Protein AF-A0A3B9YE39-F1 (afdb_monomer_lite)

Sequence (188 aa):
MNNQKKIILPATLLITLISLTVKANAKNISDVINSLDQTAVESHIKQNVTVFGITGTFIFLLLGVLGSIFLLLVIFGGLTWMLAAGNEEKITKARSTITHAVIGLLIVLAAYLLTNFVIFQLSDNLTTGGTPAENNARNDSGCTNSNGVCQNNATAGQACTIGNAQGTYQTDLCLSNPSPTYLCCVPN

pLDDT: mean 70.28, std 14.03, range [43.28, 93.69]

Secondary structure (DSSP, 8-state):
-HHHHHHHHHHHHHHHHHHHHGGGG-TTHHHHHHHHHTTTTSS---SSHHHHHHHHHHHHHHHHHHHHHHHHHHHHHHHHHHTTTT-HHHHHHHHHHHHHHHHHHHHHHHHHHHHHHHHHHHHHTTS-S-----------S-BTTBSPEEEES--TT-EEEETTEEEEEE-PPBTT---TTEEEEEE-

Foldseek 3Di:
DVVVCVVVVVVVVVLVVVVVVVVVPPVCLVVVVVVVVVVCPPDVCPPDPVPVSVVVVVVVVVLVSVVVVLVVQLVVLVVQCVPVVPVPVSVVVSVVSNVVSVVVVVVSVVVVVVVVVVVVVVVCVVPPDDDPPPQPQPQPDDFPPARWGKGFQDDFQDWDDDDPFIFTWHQTDGPPDPDSRITTTHGD

Structure (mmCIF, N/CA/C/O backbone):
data_AF-A0A3B9YE39-F1
#
_entry.id   AF-A0A3B9YE39-F1
#
loop_
_atom_site.group_PDB
_atom_site.id
_atom_site.type_symbol
_atom_site.label_atom_id
_atom_site.label_alt_id
_atom_site.label_comp_id
_atom_site.label_asym_id
_atom_site.label_entity_id
_atom_site.label_seq_id
_atom_site.pdbx_PDB_ins_code
_atom_site.Cartn_x
_atom_site.Cartn_y
_atom_site.Cartn_z
_atom_site.occupancy
_atom_site.B_iso_or_equiv
_atom_site.auth_seq_id
_atom_site.auth_comp_id
_atom_site.auth_asym_id
_atom_site.auth_atom_id
_atom_site.pdbx_PDB_model_num
ATOM 1 N N . MET A 1 1 ? -0.962 5.769 36.126 1.00 53.41 1 MET A N 1
ATOM 2 C CA . MET A 1 1 ? 0.175 5.622 35.180 1.00 53.41 1 MET A CA 1
ATOM 3 C C . MET A 1 1 ? 0.517 4.168 34.812 1.00 53.41 1 MET A C 1
ATOM 5 O O . MET A 1 1 ? 1.185 3.961 33.805 1.00 53.41 1 MET A O 1
ATOM 9 N N . ASN A 1 2 ? 0.021 3.147 35.527 1.00 57.91 2 ASN A N 1
ATOM 10 C CA . ASN A 1 2 ? 0.409 1.747 35.272 1.00 57.91 2 ASN A CA 1
ATOM 11 C C . ASN A 1 2 ? -0.340 1.066 34.107 1.00 57.91 2 ASN A C 1
ATOM 13 O O . ASN A 1 2 ? 0.150 0.077 33.575 1.00 57.91 2 ASN A O 1
ATOM 17 N N . ASN A 1 3 ? -1.479 1.608 33.661 1.00 60.28 3 ASN A N 1
ATOM 18 C CA . ASN A 1 3 ? -2.281 1.002 32.586 1.00 60.28 3 ASN A CA 1
ATOM 19 C C . ASN A 1 3 ? -1.872 1.481 31.181 1.00 60.28 3 ASN A C 1
ATOM 21 O O . ASN A 1 3 ? -2.031 0.739 30.222 1.00 60.28 3 ASN A O 1
ATOM 25 N N . GLN A 1 4 ? -1.261 2.668 31.057 1.00 61.19 4 GLN A N 1
ATOM 26 C CA . GLN A 1 4 ? -0.683 3.138 29.788 1.00 61.19 4 GLN A CA 1
ATOM 27 C C . GLN A 1 4 ? 0.620 2.403 29.437 1.00 61.19 4 GLN A C 1
ATOM 29 O O . GLN A 1 4 ? 0.823 2.034 28.284 1.00 61.19 4 GLN A O 1
ATOM 34 N N . LYS A 1 5 ? 1.484 2.116 30.424 1.00 57.50 5 LYS A N 1
ATOM 35 C CA . LYS A 1 5 ? 2.742 1.381 30.192 1.00 57.50 5 LYS A CA 1
ATOM 36 C C . LYS A 1 5 ? 2.522 -0.063 29.726 1.00 57.50 5 LYS A C 1
ATOM 38 O O . LYS A 1 5 ? 3.298 -0.542 28.912 1.00 57.50 5 LYS A O 1
ATOM 43 N N . LYS A 1 6 ? 1.450 -0.729 30.176 1.00 60.12 6 LYS A N 1
ATOM 44 C CA . LYS A 1 6 ? 1.109 -2.104 29.761 1.00 60.12 6 LYS A CA 1
ATOM 45 C C . LYS A 1 6 ? 0.744 -2.229 28.276 1.00 60.12 6 LYS A C 1
ATOM 47 O O . LYS A 1 6 ? 0.871 -3.315 27.731 1.00 60.12 6 LYS A O 1
ATOM 52 N N . ILE A 1 7 ? 0.317 -1.138 27.636 1.00 66.81 7 ILE A N 1
ATOM 53 C CA . ILE A 1 7 ? -0.077 -1.105 26.215 1.00 66.81 7 ILE A CA 1
ATOM 54 C C . ILE A 1 7 ? 1.070 -0.585 25.336 1.00 66.81 7 ILE A C 1
ATOM 56 O O . ILE A 1 7 ? 1.274 -1.072 24.229 1.00 66.81 7 ILE A O 1
ATOM 60 N N . ILE A 1 8 ? 1.866 0.359 25.844 1.00 71.62 8 ILE A N 1
ATOM 61 C CA . ILE A 1 8 ? 2.994 0.943 25.101 1.00 71.62 8 ILE A CA 1
ATOM 62 C C . ILE A 1 8 ? 4.167 -0.044 24.994 1.00 71.62 8 ILE A C 1
ATOM 64 O O . ILE A 1 8 ? 4.811 -0.101 23.954 1.00 71.62 8 ILE A O 1
ATOM 68 N N . LEU A 1 9 ? 4.417 -0.849 26.032 1.00 71.12 9 LEU A N 1
ATOM 69 C CA . LEU A 1 9 ? 5.525 -1.809 26.074 1.00 71.12 9 LEU A CA 1
ATOM 70 C C . LEU A 1 9 ? 5.435 -2.942 25.022 1.00 71.12 9 LEU A C 1
ATOM 72 O O . LEU A 1 9 ? 6.443 -3.199 24.367 1.00 71.12 9 LEU A O 1
ATOM 76 N N . PRO A 1 10 ? 4.283 -3.614 24.797 1.00 77.31 10 PRO A N 1
ATOM 77 C CA . PRO A 1 10 ? 4.187 -4.610 23.731 1.00 77.31 10 PRO A CA 1
ATOM 78 C C . PRO A 1 10 ? 4.212 -3.965 22.342 1.00 77.31 10 PRO A C 1
ATOM 80 O O . PRO A 1 10 ? 4.776 -4.548 21.425 1.00 77.31 10 PRO A O 1
ATOM 83 N N . ALA A 1 11 ? 3.665 -2.755 22.179 1.00 74.19 11 ALA A N 1
ATOM 84 C CA . ALA A 1 11 ? 3.683 -2.052 20.898 1.00 74.19 11 ALA A CA 1
ATOM 85 C C . ALA A 1 11 ? 5.114 -1.683 20.471 1.00 74.19 11 ALA A C 1
ATOM 87 O O . ALA A 1 11 ? 5.493 -1.930 19.330 1.00 74.19 11 ALA A O 1
ATOM 88 N N . THR A 1 12 ? 5.946 -1.171 21.383 1.00 76.88 12 THR A N 1
ATOM 89 C CA . THR A 1 12 ? 7.354 -0.862 21.081 1.00 76.88 12 THR A CA 1
ATOM 90 C C . THR A 1 12 ? 8.212 -2.115 20.891 1.00 76.88 12 THR A C 1
ATOM 92 O O . THR A 1 12 ? 9.124 -2.103 20.062 1.00 76.88 12 THR A O 1
ATOM 95 N N . LEU A 1 13 ? 7.899 -3.215 21.584 1.00 80.56 13 LEU A N 1
ATOM 96 C CA . LEU A 1 13 ? 8.545 -4.516 21.378 1.00 80.56 13 LEU A CA 1
ATOM 97 C C . LEU A 1 13 ? 8.180 -5.125 20.013 1.00 80.56 13 LEU A C 1
ATOM 99 O O . LEU A 1 13 ? 9.043 -5.657 19.323 1.00 80.56 13 LEU A O 1
ATOM 103 N N . LEU A 1 14 ? 6.920 -5.002 19.587 1.00 77.75 14 LEU A N 1
ATOM 104 C CA . LEU A 1 14 ? 6.461 -5.497 18.288 1.00 77.75 14 LEU A CA 1
ATOM 105 C C . LEU A 1 14 ? 7.053 -4.668 17.139 1.00 77.75 14 LEU A C 1
ATOM 107 O O . LEU A 1 14 ? 7.526 -5.233 16.162 1.00 77.75 14 LEU A O 1
ATOM 111 N N . ILE A 1 15 ? 7.104 -3.339 17.281 1.00 79.00 15 ILE A N 1
ATOM 112 C CA . ILE A 1 15 ? 7.710 -2.428 16.291 1.00 79.00 15 ILE A CA 1
ATOM 113 C C . ILE A 1 15 ? 9.214 -2.701 16.124 1.00 79.00 15 ILE A C 1
ATOM 115 O O . ILE A 1 15 ? 9.730 -2.698 15.001 1.00 79.00 15 ILE A O 1
ATOM 119 N N . THR A 1 16 ? 9.928 -2.982 17.219 1.00 76.00 16 THR A N 1
ATOM 120 C CA . THR A 1 16 ? 11.347 -3.365 17.151 1.00 76.00 16 THR A CA 1
ATOM 121 C C . THR A 1 16 ? 11.534 -4.764 16.554 1.00 76.00 16 THR A C 1
ATOM 123 O O . THR A 1 16 ? 12.405 -4.923 15.702 1.00 76.00 16 THR A O 1
ATOM 126 N N . LEU A 1 17 ? 10.680 -5.746 16.874 1.00 73.81 17 LEU A N 1
ATOM 127 C CA . LEU A 1 17 ? 10.690 -7.072 16.229 1.00 73.81 17 LEU A CA 1
ATOM 128 C C . LEU A 1 17 ? 10.415 -7.007 14.719 1.00 73.81 17 LEU A C 1
ATOM 130 O O . LEU A 1 17 ? 11.117 -7.648 13.938 1.00 73.81 17 LEU A O 1
ATOM 134 N N . ILE A 1 18 ? 9.441 -6.201 14.293 1.00 73.56 18 ILE A N 1
ATOM 135 C CA . ILE A 1 18 ? 9.118 -6.004 12.873 1.00 73.56 18 ILE A CA 1
ATOM 136 C C . ILE A 1 18 ? 10.328 -5.399 12.146 1.00 73.56 18 ILE A C 1
ATOM 138 O O . ILE A 1 18 ? 10.722 -5.900 11.093 1.00 73.56 18 ILE A O 1
ATOM 142 N N . SER A 1 19 ? 11.010 -4.423 12.757 1.00 63.34 19 SER A N 1
ATOM 143 C CA . SER A 1 19 ? 12.237 -3.813 12.216 1.00 63.34 19 SER A CA 1
ATOM 144 C C . SER A 1 19 ? 13.404 -4.805 12.057 1.00 63.34 19 SER A C 1
ATOM 146 O O . SER A 1 19 ? 14.252 -4.621 11.183 1.00 63.34 19 SER A O 1
ATOM 148 N N . LEU A 1 20 ? 13.455 -5.875 12.862 1.00 64.94 20 LEU A N 1
ATOM 149 C CA . LEU A 1 20 ? 14.435 -6.958 12.707 1.00 64.94 20 LEU A CA 1
ATOM 150 C C . LEU A 1 20 ? 14.102 -7.858 11.505 1.00 64.94 20 LEU A C 1
ATOM 152 O O . LEU A 1 20 ? 15.010 -8.258 10.776 1.00 64.94 20 LEU A O 1
ATOM 156 N N . THR A 1 21 ? 12.819 -8.141 11.261 1.00 56.94 21 THR A N 1
ATOM 157 C CA . THR A 1 21 ? 12.378 -9.011 10.150 1.00 56.94 21 THR A CA 1
ATOM 158 C C . THR A 1 21 ? 12.492 -8.364 8.766 1.00 56.94 21 THR A C 1
ATOM 160 O O . THR A 1 21 ? 12.679 -9.069 7.776 1.00 56.94 21 THR A O 1
ATOM 163 N N . VAL A 1 22 ? 12.487 -7.027 8.680 1.00 57.88 22 VAL A N 1
ATOM 164 C CA . VAL A 1 22 ? 12.678 -6.287 7.413 1.00 57.88 22 VAL A CA 1
ATOM 165 C C . VAL A 1 22 ? 14.069 -6.532 6.799 1.00 57.88 22 VAL A C 1
ATOM 167 O O . VAL A 1 22 ? 14.251 -6.374 5.594 1.00 57.88 22 VAL A O 1
ATOM 170 N N . LYS A 1 23 ? 15.047 -7.017 7.578 1.00 52.72 23 LYS A N 1
ATOM 171 C CA . LYS A 1 23 ? 16.380 -7.383 7.066 1.00 52.72 23 LYS A CA 1
ATOM 172 C C . LYS A 1 23 ? 16.410 -8.691 6.258 1.00 52.72 23 LYS A C 1
ATOM 174 O O . LYS A 1 23 ? 17.405 -8.944 5.587 1.00 52.72 23 LYS A O 1
ATOM 179 N N . ALA A 1 24 ? 15.359 -9.515 6.293 1.00 50.84 24 ALA A N 1
ATOM 180 C CA . ALA A 1 24 ? 15.373 -10.846 5.673 1.00 50.84 24 ALA A CA 1
ATOM 181 C C . ALA A 1 24 ? 14.982 -10.868 4.181 1.00 50.84 24 ALA A C 1
ATOM 183 O O . ALA A 1 24 ? 15.246 -11.859 3.510 1.00 50.84 24 ALA A O 1
ATOM 184 N N . ASN A 1 25 ? 14.422 -9.780 3.636 1.00 52.31 25 ASN A N 1
ATOM 185 C CA . ASN A 1 25 ? 14.061 -9.685 2.212 1.00 52.31 25 ASN A CA 1
ATOM 186 C C . ASN A 1 25 ? 14.864 -8.618 1.446 1.00 52.31 25 ASN A C 1
ATOM 188 O O . ASN A 1 25 ? 14.456 -8.175 0.378 1.00 52.31 25 ASN A O 1
ATOM 192 N N . ALA A 1 26 ? 16.042 -8.232 1.944 1.00 48.94 26 ALA A N 1
ATOM 193 C CA . ALA A 1 26 ? 16.994 -7.400 1.200 1.00 48.94 26 ALA A CA 1
ATOM 194 C C . ALA A 1 26 ? 17.827 -8.201 0.172 1.00 48.94 26 ALA A C 1
ATOM 196 O O . ALA A 1 26 ? 18.788 -7.680 -0.391 1.00 48.94 26 ALA A O 1
ATOM 197 N N . LYS A 1 27 ? 17.482 -9.469 -0.097 1.00 50.28 27 LYS A N 1
ATOM 198 C CA . LYS A 1 27 ? 18.239 -10.365 -0.988 1.00 50.28 27 LYS A CA 1
ATOM 199 C C . LYS A 1 27 ? 17.896 -10.209 -2.479 1.00 50.28 27 LYS A C 1
ATOM 201 O O . LYS A 1 27 ? 17.882 -11.197 -3.191 1.00 50.28 27 LYS A O 1
ATOM 206 N N . ASN A 1 28 ? 17.589 -8.997 -2.941 1.00 59.00 28 ASN A N 1
ATOM 207 C CA . ASN A 1 28 ? 17.384 -8.714 -4.373 1.00 59.00 28 ASN A CA 1
ATOM 208 C C . ASN A 1 28 ? 17.946 -7.351 -4.817 1.00 59.00 28 ASN A C 1
ATOM 210 O O . ASN A 1 28 ? 17.871 -7.012 -5.989 1.00 59.00 28 ASN A O 1
ATOM 214 N N . ILE A 1 29 ? 18.520 -6.548 -3.914 1.00 58.22 29 ILE A N 1
ATOM 215 C CA . ILE A 1 29 ? 19.037 -5.216 -4.277 1.00 58.22 29 ILE A CA 1
ATOM 216 C C . ILE A 1 29 ? 20.468 -5.328 -4.821 1.00 58.22 29 ILE A C 1
ATOM 218 O O . ILE A 1 29 ? 20.814 -4.650 -5.782 1.00 58.22 29 ILE A O 1
ATOM 222 N N . SER A 1 30 ? 21.283 -6.234 -4.267 1.00 53.91 30 SER A N 1
ATOM 223 C CA . SER A 1 30 ? 22.626 -6.522 -4.787 1.00 53.91 30 SER A CA 1
ATOM 224 C C . SER A 1 30 ? 22.589 -7.159 -6.176 1.00 53.91 30 SER A C 1
ATOM 226 O O . SER A 1 30 ? 23.399 -6.794 -7.017 1.00 53.91 30 SER A O 1
ATOM 228 N N . ASP A 1 31 ? 21.622 -8.036 -6.449 1.00 60.06 31 ASP A N 1
ATOM 229 C CA . ASP A 1 31 ? 21.511 -8.703 -7.753 1.00 60.06 31 ASP A CA 1
ATOM 230 C C . ASP A 1 31 ? 21.025 -7.736 -8.842 1.00 60.06 31 ASP A C 1
ATOM 232 O O . ASP A 1 31 ? 21.534 -7.753 -9.962 1.00 60.06 31 ASP A O 1
ATOM 236 N N . VAL A 1 32 ? 20.140 -6.797 -8.486 1.00 64.94 32 VAL A N 1
ATOM 237 C CA . VAL A 1 32 ? 19.737 -5.698 -9.372 1.00 64.94 32 VAL A CA 1
ATOM 238 C C . VAL A 1 32 ? 20.915 -4.749 -9.638 1.00 64.94 32 VAL A C 1
ATOM 240 O O . VAL A 1 32 ? 21.185 -4.453 -10.798 1.00 64.94 32 VAL A O 1
ATOM 243 N N . ILE A 1 33 ? 21.689 -4.347 -8.619 1.00 63.00 33 ILE A N 1
ATOM 244 C CA . ILE A 1 33 ? 22.889 -3.494 -8.777 1.00 63.00 33 ILE A CA 1
ATOM 245 C C . ILE A 1 33 ? 23.959 -4.164 -9.653 1.00 63.00 33 ILE A C 1
ATOM 247 O O . ILE A 1 33 ? 24.534 -3.509 -10.521 1.00 63.00 33 ILE A O 1
ATOM 251 N N . ASN A 1 34 ? 24.177 -5.470 -9.493 1.00 59.91 34 ASN A N 1
ATOM 252 C CA . ASN A 1 34 ? 25.127 -6.227 -10.311 1.00 59.91 34 ASN A CA 1
ATOM 253 C C . ASN A 1 34 ? 24.644 -6.391 -11.768 1.00 59.91 34 ASN A C 1
ATOM 255 O O . ASN A 1 34 ? 25.464 -6.436 -12.682 1.00 59.91 34 ASN A O 1
ATOM 259 N N . SER A 1 35 ? 23.325 -6.406 -12.008 1.00 59.38 35 SER A N 1
ATOM 260 C CA . SER A 1 35 ? 22.733 -6.415 -13.360 1.00 59.38 35 SER A CA 1
ATOM 261 C C . SER A 1 35 ? 22.722 -5.046 -14.057 1.00 59.38 35 SER A C 1
ATOM 263 O O . SER A 1 35 ? 22.483 -4.965 -15.257 1.00 59.38 35 SER A O 1
ATOM 265 N N . LEU A 1 36 ? 23.002 -3.967 -13.320 1.00 59.44 36 LEU A N 1
ATOM 266 C CA . LEU A 1 36 ? 23.112 -2.605 -13.851 1.00 59.44 36 LEU A CA 1
ATOM 267 C C . LEU A 1 36 ? 24.565 -2.239 -14.214 1.00 59.44 36 LEU A C 1
ATOM 269 O O . LEU A 1 36 ? 24.776 -1.320 -15.002 1.00 59.44 36 LEU A O 1
ATOM 273 N N . ASP A 1 37 ? 25.560 -2.968 -13.693 1.00 60.75 37 ASP A N 1
ATOM 274 C CA . ASP A 1 37 ? 26.985 -2.775 -14.012 1.00 60.75 37 ASP A CA 1
ATOM 275 C C . ASP A 1 37 ? 27.340 -3.267 -15.431 1.00 60.75 37 ASP A C 1
ATOM 277 O O . ASP A 1 37 ? 28.114 -2.622 -16.137 1.00 60.75 37 ASP A O 1
ATOM 281 N N . GLN A 1 38 ? 26.688 -4.335 -15.914 1.00 52.16 38 GLN A N 1
ATOM 282 C CA . GLN A 1 38 ? 26.895 -4.852 -17.278 1.00 52.16 38 GLN A CA 1
ATOM 283 C C . GLN A 1 38 ? 26.178 -4.041 -18.375 1.00 52.16 38 GLN A C 1
ATOM 285 O O . GLN A 1 38 ? 26.567 -4.118 -19.537 1.00 52.16 38 GLN A O 1
ATOM 290 N N . THR A 1 39 ? 25.203 -3.196 -18.025 1.00 54.50 39 THR A N 1
ATOM 291 C CA . THR A 1 39 ? 24.487 -2.311 -18.974 1.00 54.50 39 THR A CA 1
ATOM 292 C C . THR A 1 39 ? 25.031 -0.871 -18.970 1.00 54.50 39 THR A C 1
ATOM 294 O O . THR A 1 39 ? 24.635 -0.041 -19.788 1.00 54.50 39 THR A O 1
ATOM 297 N N . ALA A 1 40 ? 25.976 -0.559 -18.073 1.00 51.50 40 ALA A N 1
ATOM 298 C CA . ALA A 1 40 ? 26.609 0.756 -17.928 1.00 51.50 40 ALA A CA 1
ATOM 299 C C . ALA A 1 40 ? 27.851 0.969 -18.823 1.00 51.50 40 ALA A C 1
ATOM 301 O O . ALA A 1 40 ? 28.530 1.990 -18.683 1.00 51.50 40 ALA A O 1
ATOM 302 N N . VAL A 1 41 ? 28.180 0.018 -19.707 1.00 54.66 41 VAL A N 1
ATOM 303 C CA . VAL A 1 41 ? 29.341 0.110 -20.616 1.00 54.66 41 VAL A CA 1
ATOM 304 C C . VAL A 1 41 ? 28.998 0.828 -21.931 1.00 54.66 41 VAL A C 1
ATOM 306 O O . VAL A 1 41 ? 29.890 1.415 -22.534 1.00 54.66 41 VAL A O 1
ATOM 309 N N . GLU A 1 42 ? 27.721 0.905 -22.330 1.00 51.78 42 GLU A N 1
ATOM 310 C CA . GLU A 1 42 ? 27.332 1.509 -23.624 1.00 51.78 42 GLU A CA 1
ATOM 311 C C . GLU A 1 42 ? 26.412 2.735 -23.535 1.00 51.78 42 GLU A C 1
ATOM 313 O O . GLU A 1 42 ? 26.141 3.380 -24.546 1.00 51.78 42 GLU A O 1
ATOM 318 N N . SER A 1 43 ? 25.986 3.148 -22.338 1.00 43.28 43 SER A N 1
ATOM 319 C CA . SER A 1 43 ? 25.358 4.460 -22.158 1.00 43.28 43 SER A CA 1
ATOM 320 C C . SER A 1 43 ? 26.140 5.274 -21.132 1.00 43.28 43 SER A C 1
ATOM 322 O O . SER A 1 43 ? 26.362 4.840 -20.005 1.00 43.28 43 SER A O 1
ATOM 324 N N . HIS A 1 44 ? 26.561 6.483 -21.512 1.00 47.78 44 HIS A N 1
ATOM 325 C CA . HIS A 1 44 ? 27.263 7.465 -20.673 1.00 47.78 44 HIS A CA 1
ATOM 326 C C . HIS A 1 44 ? 26.437 7.978 -19.465 1.00 47.78 44 HIS A C 1
ATOM 328 O O . HIS A 1 44 ? 26.676 9.070 -18.955 1.00 47.78 44 HIS A O 1
ATOM 334 N N . ILE A 1 45 ? 25.485 7.201 -18.947 1.00 50.94 45 ILE A N 1
ATOM 335 C CA . ILE A 1 45 ? 24.732 7.492 -17.728 1.00 50.94 45 ILE A CA 1
ATOM 336 C C . ILE A 1 45 ? 25.412 6.781 -16.550 1.00 50.94 45 ILE A C 1
ATOM 338 O O . ILE A 1 45 ? 24.856 5.896 -15.909 1.00 50.94 45 ILE A O 1
ATOM 342 N N . LYS A 1 46 ? 26.635 7.202 -16.205 1.00 49.31 46 LYS A N 1
ATOM 343 C CA . LYS A 1 46 ? 27.271 6.837 -14.921 1.00 49.31 46 LYS A CA 1
ATOM 344 C C . LYS A 1 46 ? 26.817 7.725 -13.756 1.00 49.31 46 LYS A C 1
ATOM 346 O O . LYS A 1 46 ? 27.526 7.867 -12.765 1.00 49.31 46 LYS A O 1
ATOM 351 N N . GLN A 1 47 ? 25.623 8.314 -13.836 1.00 50.66 47 GLN A N 1
ATOM 352 C CA . GLN A 1 47 ? 25.126 9.183 -12.774 1.00 50.66 47 GLN A CA 1
ATOM 353 C C . GLN A 1 47 ? 23.594 9.220 -12.719 1.00 50.66 47 GLN A C 1
ATOM 355 O O . GLN A 1 47 ? 22.994 10.225 -13.069 1.00 50.66 47 GLN A O 1
ATOM 360 N N . ASN A 1 48 ? 22.959 8.120 -12.287 1.00 47.62 48 ASN A N 1
ATOM 361 C CA . ASN A 1 48 ? 21.750 8.198 -11.437 1.00 47.62 48 ASN A CA 1
ATOM 362 C C . ASN A 1 48 ? 21.219 6.856 -10.897 1.00 47.62 48 ASN A C 1
ATOM 364 O O . ASN A 1 48 ? 20.224 6.835 -10.177 1.00 47.62 48 ASN A O 1
ATOM 368 N N . VAL A 1 49 ? 21.854 5.723 -11.202 1.00 52.62 49 VAL A N 1
ATOM 369 C CA . VAL A 1 49 ? 21.366 4.398 -10.767 1.00 52.62 49 VAL A CA 1
ATOM 370 C C . VAL A 1 49 ? 21.434 4.209 -9.242 1.00 52.62 49 VAL A C 1
ATOM 372 O O . VAL A 1 49 ? 20.660 3.449 -8.666 1.00 52.62 49 VAL A O 1
ATOM 375 N N . THR A 1 50 ? 22.285 4.964 -8.546 1.00 54.69 50 THR A N 1
ATOM 376 C CA . THR A 1 50 ? 22.360 4.931 -7.081 1.00 54.69 50 THR A CA 1
ATOM 377 C C . THR A 1 50 ? 21.206 5.682 -6.416 1.00 54.69 50 THR A C 1
ATOM 379 O O . THR A 1 50 ? 20.686 5.212 -5.410 1.00 54.69 50 THR A O 1
ATOM 382 N N . VAL A 1 51 ? 20.745 6.806 -6.977 1.00 55.53 51 VAL A N 1
ATOM 383 C CA . VAL A 1 51 ? 19.696 7.627 -6.347 1.00 55.53 51 VAL A CA 1
ATOM 384 C C . VAL A 1 51 ? 18.324 6.978 -6.519 1.00 55.53 51 VAL A C 1
ATOM 386 O O . VAL A 1 51 ? 17.612 6.812 -5.533 1.00 55.53 51 VAL A O 1
ATOM 389 N N . PHE A 1 52 ? 17.980 6.508 -7.723 1.00 55.72 52 PHE A N 1
ATOM 390 C CA . PHE A 1 52 ? 16.684 5.855 -7.960 1.00 55.72 52 PHE A CA 1
ATOM 391 C C . PHE A 1 52 ? 16.524 4.537 -7.181 1.00 55.72 52 PHE A C 1
ATOM 393 O O . PHE A 1 52 ? 15.452 4.286 -6.626 1.00 55.72 52 PHE A O 1
ATOM 400 N N . GLY A 1 53 ? 17.586 3.727 -7.060 1.00 62.56 53 GLY A N 1
ATOM 401 C CA . GLY A 1 53 ? 17.555 2.487 -6.270 1.00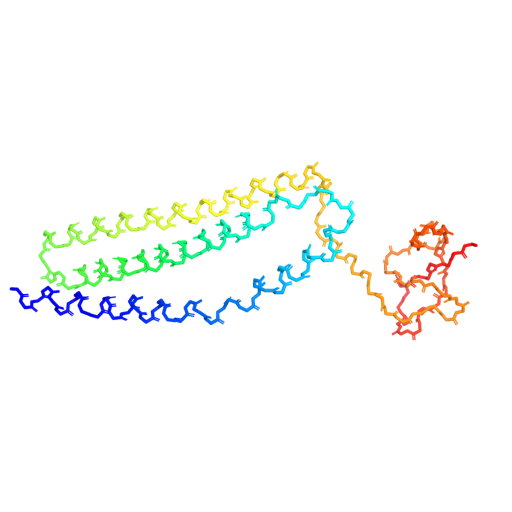 62.56 53 GLY A CA 1
ATOM 402 C C . GLY A 1 53 ? 17.389 2.732 -4.764 1.00 62.56 53 GLY A C 1
ATOM 403 O O . GLY A 1 53 ? 16.645 2.019 -4.081 1.00 62.56 53 GLY A O 1
ATOM 404 N N . ILE A 1 54 ? 18.021 3.790 -4.246 1.00 64.94 54 ILE A N 1
ATOM 405 C CA . ILE A 1 54 ? 17.883 4.193 -2.843 1.00 64.94 54 ILE A CA 1
ATOM 406 C C . ILE A 1 54 ? 16.476 4.752 -2.591 1.00 64.94 54 ILE A C 1
ATOM 408 O O . ILE A 1 54 ? 15.811 4.311 -1.652 1.00 64.94 54 ILE A O 1
ATOM 412 N N . THR A 1 55 ? 15.970 5.651 -3.442 1.00 70.19 55 THR A N 1
ATOM 413 C CA . THR A 1 55 ? 14.636 6.254 -3.277 1.00 70.19 55 THR A CA 1
ATOM 414 C C . THR A 1 55 ? 13.523 5.205 -3.303 1.00 70.19 55 THR A C 1
ATOM 416 O O . THR A 1 55 ? 12.657 5.230 -2.428 1.00 70.19 55 THR A O 1
ATOM 419 N N . GLY A 1 56 ? 13.577 4.237 -4.227 1.00 69.69 56 GLY A N 1
ATOM 420 C CA . GLY A 1 56 ? 12.619 3.127 -4.262 1.00 69.69 56 GLY A CA 1
ATOM 421 C C . GLY A 1 56 ? 12.613 2.327 -2.956 1.00 69.69 56 GLY A C 1
ATOM 422 O O . GLY A 1 56 ? 11.558 2.098 -2.366 1.00 69.69 56 GLY A O 1
ATOM 423 N N . THR A 1 57 ? 13.796 1.992 -2.438 1.00 70.19 57 THR A N 1
ATOM 424 C CA . THR A 1 57 ? 13.945 1.255 -1.171 1.00 70.19 57 THR A CA 1
ATOM 425 C C . THR A 1 57 ? 13.377 2.031 0.021 1.00 70.19 57 THR A C 1
ATOM 427 O O . THR A 1 57 ? 12.678 1.45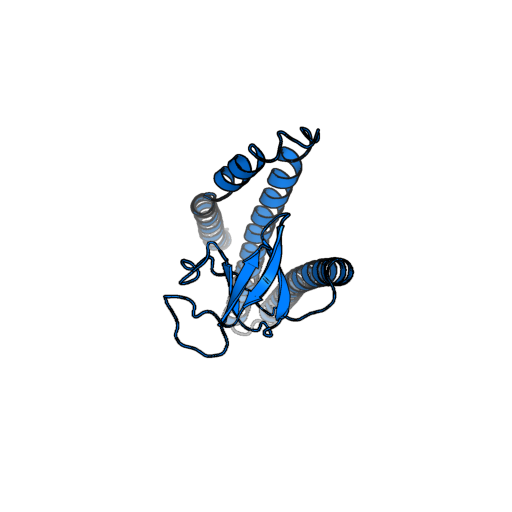3 0.857 1.00 70.19 57 THR A O 1
ATOM 430 N N . PHE A 1 58 ? 13.619 3.344 0.091 1.00 78.44 58 PHE A N 1
ATOM 431 C CA . PHE A 1 58 ? 13.059 4.200 1.142 1.00 78.44 58 PHE A CA 1
ATOM 432 C C . PHE A 1 58 ? 11.528 4.211 1.122 1.00 78.44 58 PHE A C 1
ATOM 434 O O . PHE A 1 58 ? 10.904 4.126 2.178 1.00 78.44 58 PHE A O 1
ATOM 441 N N . ILE A 1 59 ? 10.921 4.271 -0.063 1.00 83.50 59 ILE A N 1
ATOM 442 C CA . ILE A 1 59 ? 9.463 4.270 -0.229 1.00 83.50 59 ILE A CA 1
ATOM 443 C C . ILE A 1 59 ? 8.882 2.929 0.228 1.00 83.50 59 ILE A C 1
ATOM 445 O O . ILE A 1 59 ? 7.978 2.920 1.058 1.00 83.50 59 ILE A O 1
ATOM 449 N N . PHE A 1 60 ? 9.435 1.796 -0.215 1.00 75.06 60 PHE A N 1
ATOM 450 C CA . PHE A 1 60 ? 8.964 0.475 0.224 1.00 75.06 60 PHE A CA 1
ATOM 451 C C . PHE A 1 60 ? 9.097 0.269 1.740 1.00 75.06 60 PHE A C 1
ATOM 453 O O . PHE A 1 60 ? 8.183 -0.266 2.371 1.00 75.06 60 PHE A O 1
ATOM 460 N N . LEU A 1 61 ? 10.193 0.742 2.340 1.00 80.25 61 LEU A N 1
ATOM 461 C CA . LEU A 1 61 ? 10.397 0.673 3.787 1.00 80.25 61 LEU A CA 1
ATOM 462 C C . LEU A 1 61 ? 9.387 1.548 4.546 1.00 80.25 61 LEU A C 1
ATOM 464 O O . LEU A 1 61 ? 8.790 1.092 5.522 1.00 80.25 61 LEU A O 1
ATOM 468 N N . LEU A 1 62 ? 9.142 2.774 4.075 1.00 83.31 62 LEU A N 1
ATOM 469 C CA . LEU A 1 62 ? 8.148 3.674 4.663 1.00 83.31 62 LEU A CA 1
ATOM 470 C C . LEU A 1 62 ? 6.723 3.128 4.523 1.00 83.31 62 LEU A C 1
ATOM 472 O O . LEU A 1 62 ? 5.979 3.155 5.502 1.00 83.31 62 LEU A O 1
ATOM 476 N N . LEU A 1 63 ? 6.348 2.590 3.358 1.00 83.44 63 LEU A N 1
ATOM 477 C CA . LEU A 1 63 ? 5.023 2.004 3.118 1.00 83.44 63 LEU A CA 1
ATOM 478 C C . LEU A 1 63 ? 4.768 0.784 4.013 1.00 83.44 63 LEU A C 1
ATOM 480 O O . LEU A 1 63 ? 3.669 0.651 4.552 1.00 83.44 63 LEU A O 1
ATOM 484 N N . GLY A 1 64 ? 5.775 -0.071 4.220 1.00 83.00 64 GLY A N 1
ATOM 485 C CA . GLY A 1 64 ? 5.668 -1.215 5.129 1.00 83.00 64 GLY A CA 1
ATOM 486 C C . GLY A 1 64 ? 5.424 -0.792 6.582 1.00 83.00 64 GLY A C 1
ATOM 487 O O . GLY A 1 64 ? 4.531 -1.324 7.248 1.00 83.00 64 GLY A O 1
ATOM 488 N N . VAL A 1 65 ? 6.162 0.214 7.063 1.00 85.31 65 VAL A N 1
ATOM 489 C CA . VAL A 1 65 ? 5.988 0.755 8.422 1.00 85.31 65 VAL A CA 1
ATOM 490 C C . VAL A 1 65 ? 4.632 1.449 8.575 1.00 85.31 65 VAL A C 1
ATOM 492 O O . VAL A 1 65 ? 3.943 1.224 9.573 1.00 85.31 65 VAL A O 1
ATOM 495 N N . LEU A 1 66 ? 4.208 2.239 7.583 1.00 87.88 66 LEU A N 1
ATOM 496 C CA . LEU A 1 66 ? 2.894 2.888 7.583 1.00 87.88 66 LEU A CA 1
ATOM 497 C C . LEU A 1 66 ? 1.764 1.856 7.624 1.00 87.88 66 LEU A C 1
ATOM 499 O O . LEU A 1 66 ? 0.897 1.941 8.491 1.00 87.88 66 LEU A O 1
ATOM 503 N N . GLY A 1 67 ? 1.788 0.855 6.739 1.00 86.25 67 GLY A N 1
ATOM 504 C CA . GLY A 1 67 ? 0.766 -0.193 6.694 1.00 86.25 67 GLY A CA 1
ATOM 505 C C . GLY A 1 67 ? 0.646 -0.941 8.024 1.00 86.25 67 GLY A C 1
ATOM 506 O O . GLY A 1 67 ? -0.459 -1.148 8.532 1.00 86.25 67 GLY A O 1
ATOM 507 N N . SER A 1 68 ? 1.783 -1.258 8.652 1.00 86.88 68 SER A N 1
ATOM 508 C CA . SER A 1 68 ? 1.800 -1.885 9.975 1.00 86.88 68 SER A CA 1
ATOM 509 C C . SER A 1 68 ? 1.198 -0.992 11.068 1.00 86.88 68 SER A C 1
ATOM 511 O O . SER A 1 68 ? 0.524 -1.509 11.962 1.00 86.88 68 SER A O 1
ATOM 513 N N . ILE A 1 69 ? 1.419 0.328 11.026 1.00 88.06 69 ILE A N 1
ATOM 514 C CA . ILE A 1 69 ? 0.859 1.260 12.019 1.00 88.06 69 ILE A CA 1
ATOM 515 C C . ILE A 1 69 ? -0.667 1.339 11.905 1.00 88.06 69 ILE A C 1
ATOM 517 O O . ILE A 1 69 ? -1.365 1.318 12.921 1.00 88.06 69 ILE A O 1
ATOM 521 N N . PHE A 1 70 ? -1.194 1.374 10.677 1.00 86.25 70 PHE A N 1
ATOM 522 C CA . PHE A 1 70 ? -2.634 1.419 10.426 1.00 86.25 70 PHE A CA 1
ATOM 523 C C . PHE A 1 70 ? -3.326 0.154 10.932 1.00 86.25 70 PHE A C 1
ATOM 525 O O . PHE A 1 70 ? -4.358 0.248 11.599 1.00 86.25 70 PHE A O 1
ATOM 532 N N . LEU A 1 71 ? -2.728 -1.018 10.701 1.00 87.94 71 LEU A N 1
ATOM 533 C CA . LEU A 1 71 ? -3.256 -2.286 11.204 1.00 87.94 71 LEU A CA 1
ATOM 534 C C . LEU A 1 71 ? -3.354 -2.298 12.741 1.00 87.94 71 LEU A C 1
ATOM 536 O O . LEU A 1 71 ? -4.376 -2.700 13.298 1.00 87.94 71 LEU A O 1
ATOM 540 N N . LEU A 1 72 ? -2.325 -1.797 13.433 1.00 89.31 72 LEU A N 1
ATOM 541 C CA . LEU A 1 72 ? -2.320 -1.703 14.897 1.00 89.31 72 LEU A CA 1
ATOM 542 C C . LEU A 1 72 ? -3.398 -0.749 15.431 1.00 89.31 72 LEU A C 1
ATOM 544 O O . LEU A 1 72 ? -4.052 -1.066 16.427 1.00 89.31 72 LEU A O 1
ATOM 548 N N . LEU A 1 73 ? -3.616 0.392 14.772 1.00 87.62 73 LEU A N 1
ATOM 549 C CA . LEU A 1 73 ? -4.655 1.353 15.155 1.00 87.62 73 LEU A CA 1
ATOM 550 C C . LEU A 1 73 ? -6.065 0.768 15.010 1.00 87.62 73 LEU A C 1
ATOM 552 O O . LEU A 1 73 ? -6.906 0.991 15.882 1.00 87.62 73 LEU A O 1
ATOM 556 N N . VAL A 1 74 ? -6.314 -0.016 13.956 1.00 88.88 74 VAL A N 1
ATOM 557 C CA . VAL A 1 74 ? -7.598 -0.705 13.753 1.00 88.88 74 VAL A CA 1
ATOM 558 C C . VAL A 1 74 ? -7.844 -1.734 14.856 1.00 88.88 74 VAL A C 1
ATOM 560 O O . VAL A 1 74 ? -8.921 -1.737 15.452 1.00 88.88 74 VAL A O 1
ATOM 563 N N . ILE A 1 75 ? -6.843 -2.558 15.187 1.00 90.62 75 ILE A N 1
ATOM 564 C CA . ILE A 1 75 ? -6.954 -3.547 16.272 1.00 90.62 75 ILE A CA 1
ATOM 565 C C . ILE A 1 75 ? -7.204 -2.843 17.611 1.00 90.62 75 ILE A C 1
ATOM 567 O O . ILE A 1 75 ? -8.105 -3.225 18.356 1.00 90.62 75 ILE A O 1
ATOM 571 N N . PHE A 1 76 ? -6.457 -1.780 17.915 1.00 85.06 76 PHE A N 1
ATOM 572 C CA . PHE A 1 76 ? -6.617 -1.031 19.161 1.00 85.06 76 PHE A CA 1
ATOM 573 C C . PHE A 1 76 ? -7.985 -0.342 19.270 1.00 85.06 76 PHE A C 1
ATOM 575 O O . PHE A 1 76 ? -8.629 -0.394 20.324 1.00 85.06 76 PHE A O 1
ATOM 582 N N . GLY A 1 77 ? -8.454 0.276 18.184 1.00 86.56 77 GLY A N 1
ATOM 583 C CA . GLY A 1 77 ? -9.785 0.873 18.112 1.00 86.56 77 GLY A CA 1
ATOM 584 C C . GLY A 1 77 ? -10.883 -0.174 18.295 1.00 86.56 77 GLY A C 1
ATOM 585 O O . GLY A 1 77 ? -11.803 0.036 19.086 1.00 86.56 77 GLY A O 1
ATOM 586 N N . GLY A 1 78 ? -10.742 -1.330 17.640 1.00 88.69 78 GLY A N 1
ATOM 587 C CA . GLY A 1 78 ? -11.670 -2.455 17.748 1.00 88.69 78 GLY A CA 1
ATOM 588 C C . GLY A 1 78 ? -11.746 -3.027 19.163 1.00 88.69 78 GLY A C 1
ATOM 589 O O . GLY A 1 78 ? -12.840 -3.180 19.706 1.00 88.69 78 GLY A O 1
ATOM 590 N N . LEU A 1 79 ? -10.597 -3.252 19.806 1.00 88.81 79 LEU A N 1
ATOM 591 C CA . LEU A 1 79 ? -10.548 -3.688 21.203 1.00 88.81 79 LEU A CA 1
ATOM 592 C C . LEU A 1 79 ? -11.183 -2.645 22.126 1.00 88.81 79 LEU A C 1
ATOM 594 O O . LEU A 1 79 ? -11.994 -2.988 22.978 1.00 88.81 79 LEU A O 1
ATOM 598 N N . THR A 1 80 ? -10.891 -1.360 21.936 1.00 86.19 80 THR A N 1
ATOM 599 C CA . THR A 1 80 ? -11.485 -0.297 22.764 1.00 86.19 80 THR A CA 1
ATOM 600 C C . THR A 1 80 ? -13.007 -0.241 22.618 1.00 86.19 80 THR A C 1
ATOM 602 O O . THR A 1 80 ? -13.702 0.003 23.604 1.00 86.19 80 THR A O 1
ATOM 605 N N . TRP A 1 81 ? -13.531 -0.506 21.419 1.00 85.25 81 TRP A N 1
ATOM 606 C CA . TRP A 1 81 ? -14.969 -0.576 21.171 1.00 85.25 81 TRP A CA 1
ATOM 607 C C . TRP A 1 81 ? -15.611 -1.788 21.862 1.00 85.25 81 TRP A C 1
ATOM 609 O O . TRP A 1 81 ? -16.618 -1.631 22.550 1.00 85.25 81 TRP A O 1
ATOM 619 N N . MET A 1 82 ? -14.987 -2.968 21.769 1.00 87.25 82 MET A N 1
ATOM 620 C CA . MET A 1 82 ? -15.475 -4.192 22.422 1.00 87.25 82 MET A CA 1
ATOM 621 C C . MET A 1 82 ? -15.389 -4.128 23.956 1.00 87.25 82 MET A C 1
ATOM 623 O O . MET A 1 82 ? -16.266 -4.641 24.646 1.00 87.25 82 MET A O 1
ATOM 627 N N . LEU A 1 83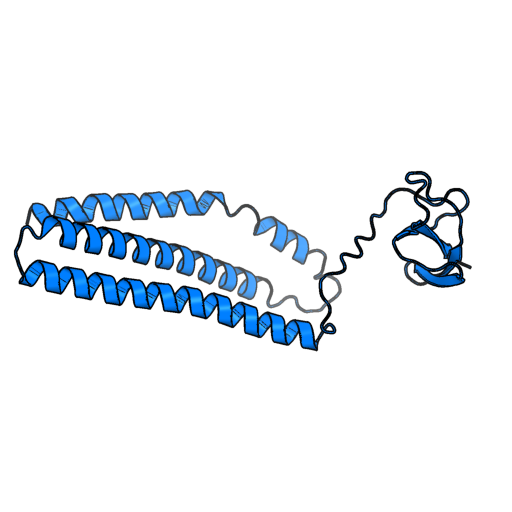 ? -14.366 -3.466 24.508 1.00 86.75 83 LEU A N 1
ATOM 628 C CA . LEU A 1 83 ? -14.169 -3.320 25.956 1.00 86.75 83 LEU A CA 1
ATOM 629 C C . LEU A 1 83 ? -14.914 -2.116 26.567 1.00 86.75 83 LEU A C 1
ATOM 631 O O . LEU A 1 83 ? -14.782 -1.860 27.765 1.00 86.75 83 LEU A O 1
ATOM 635 N N . ALA A 1 84 ? -15.690 -1.357 25.788 1.00 83.62 84 ALA A N 1
ATOM 636 C CA . ALA A 1 84 ? -16.336 -0.138 26.276 1.00 83.62 84 ALA A CA 1
ATOM 637 C C . ALA A 1 84 ? -17.444 -0.383 27.323 1.00 83.62 84 ALA A C 1
ATOM 639 O O . ALA A 1 84 ? -17.824 0.565 28.008 1.00 83.62 84 ALA A O 1
ATOM 640 N N . ALA A 1 85 ? -17.919 -1.626 27.486 1.00 82.94 85 ALA A N 1
ATOM 641 C CA . ALA A 1 85 ? -18.818 -2.073 28.562 1.00 82.94 85 ALA A CA 1
ATOM 642 C C . ALA A 1 85 ? -20.042 -1.158 28.819 1.00 82.94 85 ALA A C 1
ATOM 644 O O . ALA A 1 85 ? -20.486 -1.018 29.954 1.00 82.94 85 ALA A O 1
ATOM 645 N N . GLY A 1 86 ? -20.575 -0.515 27.772 1.00 80.44 86 GLY A N 1
ATOM 646 C CA . GLY A 1 86 ? -21.740 0.377 27.857 1.00 80.44 86 GLY A CA 1
ATOM 647 C C . GLY A 1 86 ? -21.437 1.856 28.131 1.00 80.44 86 GLY A C 1
ATOM 648 O O . GLY A 1 86 ? -22.364 2.648 28.238 1.00 80.44 86 GLY A O 1
ATOM 649 N N . ASN A 1 87 ? -20.168 2.269 28.212 1.00 88.62 87 ASN A N 1
ATOM 650 C CA . ASN A 1 87 ? -19.815 3.688 28.286 1.00 88.62 87 ASN A CA 1
ATOM 651 C C . ASN A 1 87 ? -19.857 4.328 26.882 1.00 88.62 87 ASN A C 1
ATOM 653 O O . ASN A 1 87 ? -18.968 4.097 26.056 1.00 88.62 87 ASN A O 1
ATOM 657 N N . GLU A 1 88 ? -20.874 5.155 26.629 1.00 85.50 88 GLU A N 1
ATOM 658 C CA . GLU A 1 88 ? -21.113 5.826 25.340 1.00 85.50 88 GLU A CA 1
ATOM 659 C C . GLU A 1 88 ? -19.956 6.725 24.880 1.00 85.50 88 GLU A C 1
ATOM 661 O O . GLU A 1 88 ? -19.664 6.799 23.682 1.00 85.50 88 GLU A O 1
ATOM 666 N N . GLU A 1 89 ? -19.238 7.360 25.808 1.00 88.06 89 GLU A N 1
ATOM 667 C CA . GLU A 1 89 ? -18.090 8.215 25.489 1.00 88.06 89 GLU A CA 1
ATOM 668 C C . GLU A 1 89 ? -16.944 7.385 24.892 1.00 88.06 89 GLU A C 1
ATOM 670 O O . GLU A 1 89 ? -16.335 7.752 23.881 1.00 88.06 89 GLU A O 1
ATOM 675 N N . LYS A 1 90 ? -16.692 6.201 25.466 1.00 84.25 90 LYS A N 1
ATOM 676 C CA . LYS A 1 90 ? -15.678 5.266 24.958 1.00 84.25 90 LYS A CA 1
ATOM 677 C C . LYS A 1 90 ? -16.079 4.666 23.618 1.00 84.25 90 LYS A C 1
ATOM 679 O O . LYS A 1 90 ? -15.224 4.536 22.744 1.00 84.25 90 LYS A O 1
ATOM 684 N N . ILE A 1 91 ? -17.360 4.346 23.439 1.00 87.69 91 ILE A N 1
ATOM 685 C CA . ILE A 1 91 ? -17.895 3.835 22.170 1.00 87.69 91 ILE A CA 1
ATOM 686 C C . ILE A 1 91 ? -17.730 4.882 21.067 1.00 87.69 91 ILE A C 1
ATOM 688 O O . ILE A 1 91 ? -17.213 4.569 19.994 1.00 87.69 91 ILE A O 1
ATOM 692 N N . THR A 1 92 ? -18.105 6.131 21.344 1.00 88.50 92 THR A N 1
ATOM 693 C CA . THR A 1 92 ? -18.019 7.236 20.380 1.00 88.50 92 THR A CA 1
ATOM 694 C C . THR A 1 92 ? -16.571 7.513 19.985 1.00 88.50 92 THR A C 1
ATOM 696 O O . THR A 1 92 ? -16.261 7.642 18.798 1.00 88.50 92 THR A O 1
ATOM 699 N N . LYS A 1 93 ? -15.658 7.521 20.963 1.00 86.69 93 LYS A N 1
ATOM 700 C CA . LYS A 1 93 ? -14.225 7.729 20.726 1.00 86.69 93 LYS A CA 1
ATOM 701 C C . LYS A 1 93 ? -13.559 6.562 19.989 1.00 86.69 93 LYS A C 1
ATOM 703 O O . LYS A 1 93 ? -12.699 6.779 19.135 1.00 86.69 93 LYS A O 1
ATOM 708 N N . ALA A 1 94 ? -13.945 5.323 20.290 1.00 87.00 94 ALA A N 1
ATOM 709 C CA . ALA A 1 94 ? -13.447 4.152 19.575 1.00 87.00 94 ALA A CA 1
ATOM 710 C C . ALA A 1 94 ? -13.937 4.147 18.123 1.00 87.00 94 ALA A C 1
ATOM 712 O O . ALA A 1 94 ? -13.142 3.944 17.206 1.00 87.00 94 ALA A O 1
ATOM 713 N N . ARG A 1 95 ? -15.222 4.462 17.905 1.00 88.00 95 ARG A N 1
ATOM 714 C CA . ARG A 1 95 ? -15.814 4.542 16.569 1.00 88.00 95 ARG A CA 1
ATOM 715 C C . ARG A 1 95 ? -15.108 5.585 15.720 1.00 88.00 95 ARG A C 1
ATOM 717 O O . ARG A 1 95 ? -14.671 5.243 14.631 1.00 88.00 95 ARG A O 1
ATOM 724 N N . SER A 1 96 ? -14.934 6.809 16.227 1.00 87.94 96 SER A N 1
ATOM 725 C CA . SER A 1 96 ? -14.230 7.854 15.481 1.00 87.94 96 SER A CA 1
ATOM 726 C C . SER A 1 96 ? -12.811 7.415 15.123 1.00 87.94 96 SER A C 1
ATOM 728 O O . SER A 1 96 ? -12.413 7.541 13.970 1.00 87.94 96 SER A O 1
ATOM 730 N N . THR A 1 97 ? -12.072 6.817 16.058 1.00 88.31 97 THR A N 1
ATOM 731 C CA . THR A 1 97 ? -10.712 6.313 15.806 1.00 88.31 97 THR A CA 1
ATOM 732 C C . THR A 1 97 ? -10.684 5.274 14.679 1.00 88.31 97 THR A C 1
ATOM 734 O O . THR A 1 97 ? -9.848 5.370 13.781 1.00 88.31 97 THR A O 1
ATOM 737 N N . ILE A 1 98 ? -11.623 4.321 14.679 1.00 89.25 98 ILE A N 1
ATOM 738 C CA . ILE A 1 98 ? -11.736 3.307 13.621 1.00 89.25 98 ILE A CA 1
ATOM 739 C C . ILE A 1 98 ? -12.053 3.966 12.274 1.00 89.25 98 ILE A C 1
ATOM 741 O O . ILE A 1 98 ? -11.404 3.639 11.283 1.00 89.25 98 ILE A O 1
ATOM 745 N N . THR A 1 99 ? -12.992 4.919 12.217 1.00 90.06 99 THR A N 1
ATOM 746 C CA . THR A 1 99 ? -13.359 5.577 10.951 1.00 90.06 99 THR A CA 1
ATOM 747 C C . THR A 1 99 ? -12.161 6.281 10.316 1.00 90.06 99 THR A C 1
ATOM 749 O O . THR A 1 99 ? -11.913 6.112 9.125 1.00 90.06 99 THR A O 1
ATOM 752 N N . HIS A 1 100 ? -11.371 7.014 11.108 1.00 89.62 100 HIS A N 1
ATOM 753 C CA . HIS A 1 100 ? -10.167 7.685 10.607 1.00 89.62 100 HIS A CA 1
ATOM 754 C C . HIS A 1 100 ? -9.099 6.681 10.144 1.00 89.62 100 HIS A C 1
ATOM 756 O O . HIS A 1 100 ? -8.467 6.894 9.109 1.00 89.62 100 HIS A O 1
ATOM 762 N N . ALA A 1 101 ? -8.923 5.568 10.864 1.00 89.00 101 ALA A N 1
ATOM 763 C CA . ALA A 1 101 ? -7.980 4.521 10.474 1.00 89.00 101 ALA A CA 1
ATOM 764 C C . ALA A 1 101 ? -8.372 3.846 9.145 1.00 89.00 101 ALA A C 1
ATOM 766 O O . ALA A 1 101 ? -7.514 3.624 8.291 1.00 89.00 101 ALA A O 1
ATOM 767 N N . VAL A 1 102 ? -9.665 3.573 8.937 1.00 91.31 102 VAL A N 1
ATOM 768 C CA . VAL A 1 102 ? -10.184 2.967 7.697 1.00 91.31 102 VAL A CA 1
ATOM 769 C C . VAL A 1 102 ? -10.033 3.911 6.504 1.00 91.31 102 VAL A C 1
ATOM 771 O O . VAL A 1 102 ? -9.630 3.471 5.429 1.00 91.31 102 VAL A O 1
ATOM 774 N N . ILE A 1 103 ? -10.302 5.206 6.686 1.00 93.38 103 ILE A N 1
ATOM 775 C CA . ILE A 1 103 ? -10.126 6.210 5.626 1.00 93.38 103 ILE A CA 1
ATOM 776 C C . ILE A 1 103 ? -8.657 6.282 5.191 1.00 93.38 103 ILE A C 1
ATOM 778 O O . ILE A 1 103 ? -8.373 6.281 3.996 1.00 93.38 103 ILE A O 1
ATOM 782 N N . GLY A 1 104 ? -7.715 6.276 6.139 1.00 88.31 104 GLY A N 1
ATOM 783 C CA . GLY A 1 104 ? -6.287 6.254 5.814 1.00 88.31 104 GLY A CA 1
ATOM 784 C C . GLY A 1 104 ? -5.866 4.997 5.044 1.00 88.31 104 GLY A C 1
ATOM 785 O O . GLY A 1 104 ? -5.144 5.103 4.054 1.00 88.31 104 GLY A O 1
ATOM 786 N N . LEU A 1 105 ? -6.375 3.822 5.433 1.00 90.06 105 LEU A N 1
ATOM 787 C CA . LEU A 1 105 ? -6.115 2.569 4.716 1.00 90.06 105 LEU A CA 1
ATOM 788 C C . LEU A 1 105 ? -6.650 2.608 3.274 1.00 90.06 105 LEU A C 1
ATOM 790 O O . LEU A 1 105 ? -5.956 2.196 2.343 1.00 90.06 105 LEU A O 1
ATOM 794 N N . LEU A 1 106 ? -7.860 3.141 3.083 1.00 93.69 106 LEU A N 1
ATOM 795 C CA . LEU A 1 106 ? -8.463 3.324 1.762 1.00 93.69 106 LEU A CA 1
ATOM 796 C C . LEU A 1 106 ? -7.624 4.239 0.866 1.00 93.69 106 LEU A C 1
ATOM 798 O O . LEU A 1 106 ? -7.444 3.926 -0.307 1.00 93.69 106 LEU A O 1
ATOM 802 N N . ILE A 1 107 ? -7.078 5.332 1.407 1.00 92.88 107 ILE A N 1
ATOM 803 C CA . ILE A 1 107 ? -6.237 6.266 0.642 1.00 92.88 107 ILE A CA 1
ATOM 804 C C . ILE A 1 107 ? -4.955 5.583 0.154 1.00 92.88 107 ILE A C 1
ATOM 806 O O . ILE A 1 107 ? -4.570 5.773 -0.997 1.00 92.88 107 ILE A O 1
ATOM 810 N N . VAL A 1 108 ? -4.305 4.765 0.987 1.00 88.06 108 VAL A N 1
ATOM 811 C CA . VAL A 1 108 ? -3.080 4.045 0.593 1.00 88.06 108 VAL A CA 1
ATOM 812 C C . VAL A 1 108 ? -3.368 3.032 -0.519 1.00 88.06 108 VAL A C 1
ATOM 814 O O . VAL A 1 108 ? -2.632 2.977 -1.505 1.00 88.06 108 VAL A O 1
ATOM 817 N N . LEU A 1 109 ? -4.460 2.272 -0.395 1.00 89.88 109 LEU A N 1
ATOM 818 C CA . LEU A 1 109 ? -4.907 1.345 -1.439 1.00 89.88 109 LEU A CA 1
ATOM 819 C C . LEU A 1 109 ? -5.234 2.086 -2.741 1.00 89.88 109 LEU A C 1
ATOM 821 O O . LEU A 1 109 ? -4.774 1.684 -3.808 1.00 89.88 109 LEU A O 1
ATOM 825 N N . ALA A 1 110 ? -5.974 3.192 -2.651 1.00 93.38 110 ALA A N 1
ATOM 826 C CA . ALA A 1 110 ? -6.320 4.014 -3.803 1.00 93.38 110 ALA A CA 1
ATOM 827 C C . ALA A 1 110 ? -5.073 4.592 -4.482 1.00 93.38 110 ALA A C 1
ATOM 829 O O . ALA A 1 110 ? -4.973 4.520 -5.701 1.00 93.38 110 ALA A O 1
ATOM 830 N N . ALA A 1 111 ? -4.104 5.102 -3.718 1.00 89.06 111 ALA A N 1
ATOM 831 C CA . ALA A 1 111 ? -2.852 5.628 -4.254 1.00 89.06 111 ALA A CA 1
ATOM 832 C C . ALA A 1 111 ? -2.074 4.558 -5.031 1.00 89.06 111 ALA A C 1
ATOM 834 O O . ALA A 1 111 ? -1.631 4.825 -6.144 1.00 89.06 111 ALA A O 1
ATOM 835 N N . TYR A 1 112 ? -1.973 3.337 -4.495 1.00 85.38 112 TYR A N 1
ATOM 836 C CA . TYR A 1 112 ? -1.310 2.231 -5.189 1.00 85.38 112 TYR A CA 1
ATOM 837 C C . TYR A 1 112 ? -2.014 1.874 -6.504 1.00 85.38 112 TYR A C 1
ATOM 839 O O . TYR A 1 112 ? -1.360 1.737 -7.539 1.00 85.38 112 TYR A O 1
ATOM 847 N N . LEU A 1 113 ? -3.346 1.769 -6.488 1.00 89.56 113 LEU A N 1
ATOM 848 C CA . LEU A 1 113 ? -4.130 1.518 -7.698 1.00 89.56 113 LEU A CA 1
ATOM 849 C C . LEU A 1 113 ? -3.947 2.638 -8.727 1.00 89.56 113 LEU A C 1
ATOM 851 O O . LEU A 1 113 ? -3.762 2.356 -9.907 1.00 89.56 113 LEU A O 1
ATOM 855 N N . LEU A 1 114 ? -3.935 3.896 -8.281 1.00 90.19 114 LEU A N 1
ATOM 856 C CA . LEU A 1 114 ? -3.769 5.054 -9.154 1.00 90.19 114 LEU A CA 1
ATOM 857 C C . LEU A 1 114 ? -2.372 5.108 -9.775 1.00 90.19 114 LEU A C 1
ATOM 859 O O . LEU A 1 114 ? -2.249 5.376 -10.965 1.00 90.19 114 LEU A O 1
ATOM 863 N N . THR A 1 115 ? -1.320 4.821 -9.006 1.00 85.69 115 THR A N 1
ATOM 864 C CA . THR A 1 115 ? 0.052 4.765 -9.527 1.00 85.69 115 THR A CA 1
ATOM 865 C C . THR A 1 115 ? 0.188 3.686 -10.596 1.00 85.69 115 THR A C 1
ATOM 867 O O . THR A 1 115 ? 0.715 3.968 -11.670 1.00 85.69 115 THR A O 1
ATOM 870 N N . ASN A 1 116 ? -0.331 2.482 -10.340 1.00 81.88 116 ASN A N 1
ATOM 871 C CA . ASN A 1 116 ? -0.320 1.411 -11.336 1.00 81.88 116 ASN A CA 1
ATOM 872 C C . ASN A 1 116 ? -1.156 1.775 -12.561 1.00 81.88 116 ASN A C 1
ATOM 874 O O . ASN A 1 116 ? -0.713 1.534 -13.674 1.00 81.88 116 ASN A O 1
ATOM 878 N N . PHE A 1 117 ? -2.316 2.404 -12.372 1.00 87.31 117 PHE A N 1
ATOM 879 C CA . PHE A 1 117 ? -3.144 2.870 -13.478 1.00 87.31 117 PHE A CA 1
ATOM 880 C C . PHE A 1 117 ? -2.404 3.896 -14.343 1.00 87.31 117 PHE A C 1
ATOM 882 O O . PHE A 1 117 ? -2.379 3.762 -15.558 1.00 87.31 117 PHE A O 1
ATOM 889 N N . VAL A 1 118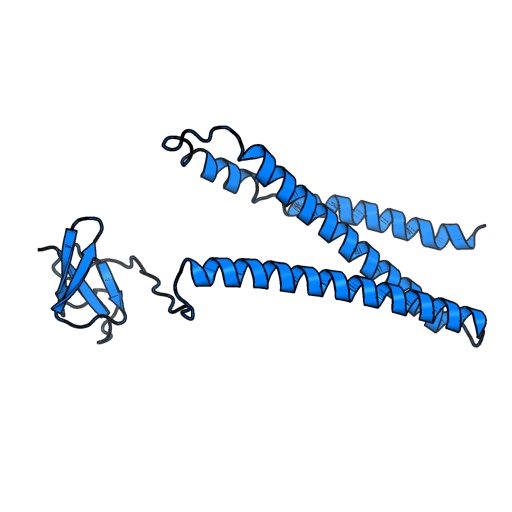 ? -1.741 4.886 -13.745 1.00 89.00 118 VAL A N 1
ATOM 890 C CA . VAL A 1 118 ? -0.975 5.893 -14.495 1.00 89.00 118 VAL A CA 1
ATOM 891 C C . VAL A 1 118 ? 0.176 5.246 -15.266 1.00 89.00 118 VAL A C 1
ATOM 893 O O . VAL A 1 118 ? 0.331 5.523 -16.453 1.00 89.00 118 VAL A O 1
ATOM 896 N N . ILE A 1 119 ? 0.946 4.358 -14.627 1.00 83.38 119 ILE A N 1
ATOM 897 C CA . ILE A 1 119 ? 2.047 3.638 -15.283 1.00 83.38 119 ILE A CA 1
ATOM 898 C C . ILE A 1 119 ? 1.517 2.762 -16.420 1.00 83.38 119 ILE A C 1
ATOM 900 O O . ILE A 1 119 ? 2.085 2.801 -17.502 1.00 83.38 119 ILE A O 1
ATOM 904 N N . PHE A 1 120 ? 0.421 2.036 -16.192 1.00 78.38 120 PHE A N 1
ATOM 905 C CA . PHE A 1 120 ? -0.222 1.173 -17.181 1.00 78.38 120 PHE A CA 1
ATOM 906 C C . PHE A 1 120 ? -0.707 1.964 -18.397 1.00 78.38 120 PHE A C 1
ATOM 908 O O . PHE A 1 120 ? -0.421 1.601 -19.529 1.00 78.38 120 PHE A O 1
ATOM 915 N N . GLN A 1 121 ? -1.357 3.109 -18.181 1.00 81.19 121 GLN A N 1
ATOM 916 C CA . GLN A 1 121 ? -1.781 3.977 -19.277 1.00 81.19 121 GLN A CA 1
ATOM 917 C C . GLN A 1 121 ? -0.572 4.537 -20.039 1.00 81.19 121 GLN A C 1
ATOM 919 O O . GLN A 1 121 ? -0.605 4.628 -21.261 1.00 81.19 121 GLN A O 1
ATOM 924 N N . LEU A 1 122 ? 0.513 4.900 -19.355 1.00 79.00 122 LEU A N 1
ATOM 925 C CA . LEU A 1 122 ? 1.741 5.349 -20.013 1.00 79.00 122 LEU A CA 1
ATOM 926 C C . LEU A 1 122 ? 2.416 4.211 -20.796 1.00 79.00 122 LEU A C 1
ATOM 928 O O . LEU A 1 122 ? 2.864 4.449 -21.913 1.00 79.00 122 LEU A O 1
ATOM 932 N N . SER A 1 123 ? 2.449 2.984 -20.269 1.00 70.38 123 SER A N 1
ATOM 933 C CA . SER A 1 123 ? 3.029 1.826 -20.958 1.00 70.38 123 SER A CA 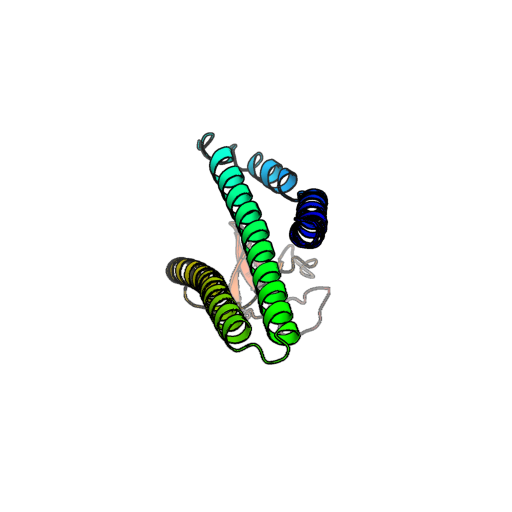1
ATOM 934 C C . SER A 1 123 ? 2.181 1.359 -22.137 1.00 70.38 123 SER A C 1
ATOM 936 O O . SER A 1 123 ? 2.740 1.105 -23.194 1.00 70.38 123 SER A O 1
ATOM 938 N N . ASP A 1 124 ? 0.854 1.338 -22.022 1.00 67.38 124 ASP A N 1
ATOM 939 C CA . ASP A 1 124 ? -0.055 0.943 -23.109 1.00 67.38 124 ASP A CA 1
ATOM 940 C C . ASP A 1 124 ? -0.018 1.922 -24.293 1.00 67.38 124 ASP A C 1
ATOM 942 O O . ASP A 1 124 ? -0.232 1.538 -25.443 1.00 67.38 124 ASP A O 1
ATOM 946 N N . ASN A 1 125 ? 0.292 3.198 -24.034 1.00 61.50 125 ASN A N 1
ATOM 947 C CA . ASN A 1 125 ? 0.505 4.192 -25.089 1.00 61.50 125 ASN A CA 1
ATOM 948 C C . ASN A 1 125 ? 1.922 4.137 -25.703 1.00 61.50 125 ASN A C 1
ATOM 950 O O . ASN A 1 125 ? 2.137 4.737 -26.756 1.00 61.50 125 ASN A O 1
ATOM 954 N N . LEU A 1 126 ? 2.879 3.425 -25.091 1.00 61.44 126 LEU A N 1
ATOM 955 C CA . LEU A 1 126 ? 4.207 3.141 -25.667 1.00 61.44 126 LEU A CA 1
ATOM 956 C C . LEU A 1 126 ? 4.310 1.731 -26.278 1.00 61.44 126 LEU A C 1
ATOM 958 O O . LEU A 1 126 ? 5.134 1.503 -27.162 1.00 61.44 126 LEU A O 1
ATOM 962 N N . THR A 1 127 ? 3.462 0.800 -25.858 1.00 55.16 127 THR A N 1
ATOM 963 C CA . THR A 1 127 ? 3.311 -0.538 -26.427 1.00 55.16 127 THR A CA 1
ATOM 964 C C . THR A 1 127 ? 1.824 -0.826 -26.531 1.00 55.16 127 THR A C 1
ATOM 966 O O . THR A 1 127 ? 1.196 -1.166 -25.538 1.00 55.16 127 THR A O 1
ATOM 969 N N . THR A 1 128 ? 1.293 -0.626 -27.738 1.00 47.41 128 THR A N 1
ATOM 970 C CA . THR A 1 128 ? -0.038 -0.992 -28.236 1.00 47.41 128 THR A CA 1
ATOM 971 C C . THR A 1 128 ? -0.869 -1.832 -27.268 1.00 47.41 128 THR A C 1
ATOM 973 O O . THR A 1 128 ? -0.513 -2.976 -26.990 1.00 47.41 128 THR A O 1
ATOM 976 N N . GLY A 1 129 ? -2.012 -1.283 -26.847 1.00 55.88 129 GLY A N 1
ATOM 977 C CA . GLY A 1 129 ? -3.060 -2.002 -26.129 1.00 55.88 129 GLY A CA 1
ATOM 978 C C . GLY A 1 129 ? -3.276 -3.405 -26.698 1.00 55.88 129 GLY A C 1
ATOM 979 O O . GLY A 1 129 ? -3.770 -3.593 -27.810 1.00 55.88 129 GLY A O 1
ATOM 980 N N . GLY A 1 130 ? -2.861 -4.387 -25.915 1.00 46.31 130 GLY A N 1
ATOM 981 C CA . GLY A 1 130 ? -2.893 -5.791 -26.256 1.00 46.31 130 GLY A CA 1
ATOM 982 C C . GLY A 1 130 ? -2.679 -6.569 -24.977 1.00 46.31 130 GLY A C 1
ATOM 983 O O . GLY A 1 130 ? -1.617 -6.517 -24.367 1.00 46.31 130 GLY A O 1
ATOM 984 N N . THR A 1 131 ? -3.724 -7.276 -24.566 1.00 43.91 131 THR A N 1
ATOM 985 C CA . THR A 1 131 ? -3.662 -8.393 -23.622 1.00 43.91 131 THR A CA 1
ATOM 986 C C . THR A 1 131 ? -2.353 -9.180 -23.759 1.00 43.91 131 THR A C 1
ATOM 988 O O . THR A 1 131 ? -1.902 -9.364 -24.893 1.00 43.91 131 THR A O 1
ATOM 991 N N . PRO A 1 132 ? -1.780 -9.722 -22.669 1.00 48.62 132 PRO A N 1
ATOM 992 C CA . PRO A 1 132 ? -0.600 -10.570 -22.753 1.00 48.62 132 PRO A CA 1
ATOM 993 C C . PRO A 1 132 ? -0.939 -11.857 -23.519 1.00 48.62 132 PRO A C 1
ATOM 995 O O . PRO A 1 132 ? -1.326 -12.867 -22.939 1.00 48.62 132 PRO A O 1
ATOM 998 N N . ALA A 1 133 ? -0.778 -11.833 -24.842 1.00 53.91 133 ALA A N 1
ATOM 999 C CA . ALA A 1 133 ? -0.367 -13.012 -25.575 1.00 53.91 133 ALA A CA 1
ATOM 1000 C C . ALA A 1 133 ? 1.117 -13.171 -25.261 1.00 53.91 133 ALA A C 1
ATOM 1002 O O . ALA A 1 133 ? 1.990 -12.581 -25.897 1.00 53.91 133 ALA A O 1
ATOM 1003 N N . GLU A 1 134 ? 1.361 -13.916 -24.190 1.00 55.50 134 GLU A N 1
ATOM 1004 C CA . GLU A 1 134 ? 2.623 -14.546 -23.860 1.00 55.50 134 GLU A CA 1
ATOM 1005 C C . GLU A 1 134 ? 3.131 -15.313 -25.094 1.00 55.50 134 GLU A C 1
ATOM 1007 O O . GLU A 1 134 ? 2.902 -16.508 -25.255 1.00 55.50 134 GLU A O 1
ATOM 1012 N N . ASN A 1 135 ? 3.839 -14.627 -25.991 1.00 51.38 135 ASN A N 1
ATOM 1013 C CA . ASN A 1 135 ? 4.774 -15.274 -26.897 1.00 51.38 135 ASN A CA 1
ATOM 1014 C C . ASN A 1 135 ? 6.037 -15.529 -26.083 1.00 51.38 135 ASN A C 1
ATOM 1016 O O . ASN A 1 135 ? 7.068 -14.881 -26.265 1.00 51.38 135 ASN A O 1
ATOM 1020 N N . ASN A 1 136 ? 5.917 -16.461 -25.136 1.00 53.59 136 ASN A N 1
ATOM 1021 C CA . ASN A 1 136 ? 7.054 -17.192 -24.621 1.00 53.59 136 ASN A CA 1
ATOM 1022 C C . ASN A 1 136 ? 7.711 -17.845 -25.839 1.00 53.59 136 ASN A C 1
ATOM 1024 O O . ASN A 1 136 ? 7.344 -18.949 -26.241 1.00 53.59 136 ASN A O 1
ATOM 1028 N N . ALA A 1 137 ? 8.683 -17.151 -26.431 1.00 52.25 137 ALA A N 1
ATOM 1029 C CA . ALA A 1 137 ? 9.724 -17.774 -27.221 1.00 52.25 137 ALA A CA 1
ATOM 1030 C C . ALA A 1 137 ? 10.486 -18.692 -26.259 1.00 52.25 137 ALA A C 1
ATOM 1032 O O . ALA A 1 137 ? 11.532 -18.345 -25.710 1.00 52.25 137 ALA A O 1
ATOM 1033 N N . ARG A 1 138 ? 9.905 -19.864 -25.983 1.00 49.97 138 ARG A N 1
ATOM 1034 C CA . ARG A 1 138 ? 10.647 -20.989 -25.445 1.00 49.97 138 ARG A CA 1
ATOM 1035 C C . ARG A 1 138 ? 11.723 -21.270 -26.481 1.00 49.97 138 ARG A C 1
ATOM 1037 O O . ARG A 1 138 ? 11.439 -21.793 -27.552 1.00 49.97 138 ARG A O 1
ATOM 1044 N N . ASN A 1 139 ? 12.954 -20.903 -26.149 1.00 53.84 139 ASN A N 1
ATOM 1045 C CA . ASN A 1 139 ? 14.146 -21.451 -26.774 1.00 53.84 139 ASN A CA 1
ATOM 1046 C C . ASN A 1 139 ? 14.249 -22.924 -26.354 1.00 53.84 139 ASN A C 1
ATOM 1048 O O . ASN A 1 139 ? 15.081 -23.295 -25.530 1.00 53.84 139 ASN A O 1
ATOM 1052 N N . ASP A 1 140 ? 13.304 -23.733 -26.829 1.00 51.31 140 ASP A N 1
ATOM 1053 C CA . ASP A 1 140 ? 13.310 -25.168 -26.634 1.00 51.31 140 ASP A CA 1
ATOM 1054 C C . ASP A 1 140 ? 13.801 -25.803 -27.934 1.00 51.31 140 ASP A C 1
ATOM 1056 O O . ASP A 1 140 ? 13.080 -25.920 -28.921 1.00 51.31 140 ASP A O 1
ATOM 1060 N N . SER A 1 141 ? 15.103 -26.073 -27.928 1.00 53.66 141 SER A N 1
ATOM 1061 C CA . SER A 1 141 ? 15.783 -27.143 -28.656 1.00 53.66 141 SER A CA 1
ATOM 1062 C C . SER A 1 141 ? 15.299 -27.479 -30.085 1.00 53.66 141 SER A C 1
ATOM 1064 O O . SER A 1 141 ? 14.820 -28.573 -30.354 1.00 53.66 141 SER A O 1
ATOM 1066 N N . GLY A 1 142 ? 15.592 -26.571 -31.024 1.00 61.59 142 GLY A N 1
ATOM 1067 C CA . GLY A 1 142 ? 16.054 -26.896 -32.384 1.00 61.59 142 GLY A CA 1
ATOM 1068 C C . GLY A 1 142 ? 15.036 -27.420 -33.412 1.00 61.59 142 GLY A C 1
ATOM 1069 O O . GLY A 1 142 ? 14.163 -28.244 -33.139 1.00 61.59 142 GLY A O 1
ATOM 1070 N N . CYS A 1 143 ? 15.208 -26.975 -34.658 1.00 65.31 143 CYS A N 1
ATOM 1071 C CA . CYS A 1 143 ? 14.522 -27.537 -35.820 1.00 65.31 143 CYS A CA 1
ATOM 1072 C C . CYS A 1 143 ? 15.210 -28.826 -36.294 1.00 65.31 143 CYS A C 1
ATOM 1074 O O . CYS A 1 143 ? 16.435 -28.933 -36.267 1.00 65.31 143 CYS A O 1
ATOM 1076 N N . THR A 1 144 ? 14.427 -29.802 -36.765 1.00 60.12 144 THR A N 1
ATOM 1077 C CA . THR A 1 144 ? 14.909 -31.135 -37.195 1.00 60.12 144 THR A CA 1
ATOM 1078 C C . THR A 1 144 ? 15.982 -31.101 -38.278 1.00 60.12 144 THR A C 1
ATOM 1080 O O . THR A 1 144 ? 16.875 -31.943 -38.260 1.00 60.12 144 THR A O 1
ATOM 1083 N N . ASN A 1 145 ? 15.932 -30.116 -39.178 1.00 58.16 145 ASN A N 1
ATOM 1084 C CA . ASN A 1 145 ? 16.834 -30.007 -40.328 1.00 58.16 145 ASN A CA 1
ATOM 1085 C C . ASN A 1 145 ? 17.480 -28.614 -40.472 1.00 58.16 145 ASN A C 1
ATOM 1087 O O . ASN A 1 145 ? 17.967 -28.270 -41.548 1.00 58.16 145 ASN A O 1
ATOM 1091 N N . SER A 1 146 ? 17.453 -27.765 -39.435 1.00 63.62 146 SER A N 1
ATOM 1092 C CA . SER A 1 146 ? 17.961 -26.381 -39.511 1.00 63.62 146 SER A CA 1
ATOM 1093 C C . SER A 1 146 ? 18.296 -25.792 -38.135 1.00 63.62 146 SER A C 1
ATOM 1095 O O . SER A 1 146 ? 17.709 -26.169 -37.128 1.00 63.62 146 SER A O 1
ATOM 1097 N N . ASN A 1 147 ? 19.184 -24.793 -38.081 1.00 64.50 147 ASN A N 1
ATOM 1098 C CA . ASN A 1 147 ? 19.525 -24.053 -36.850 1.00 64.50 147 ASN A CA 1
ATOM 1099 C C . ASN A 1 147 ? 18.470 -22.983 -36.475 1.00 64.50 147 ASN A C 1
ATOM 1101 O O . ASN A 1 147 ? 18.809 -21.889 -36.026 1.00 64.50 147 ASN A O 1
ATOM 1105 N N . GLY A 1 148 ? 17.192 -23.273 -36.724 1.00 66.25 148 GLY A N 1
ATOM 1106 C CA . GLY A 1 148 ? 16.071 -22.350 -36.540 1.00 66.25 148 GLY A CA 1
ATOM 1107 C C . GLY A 1 148 ? 15.504 -22.324 -35.119 1.00 66.25 148 GLY A C 1
ATOM 1108 O O . GLY A 1 148 ? 15.779 -23.211 -34.309 1.00 66.25 148 GLY A O 1
ATOM 1109 N N . VAL A 1 149 ? 14.670 -21.320 -34.832 1.00 70.50 149 VAL A N 1
ATOM 1110 C CA . VAL A 1 149 ? 13.865 -21.238 -33.598 1.00 70.50 149 VAL A CA 1
ATOM 1111 C C . VAL A 1 149 ? 12.427 -21.698 -33.861 1.00 70.50 149 VAL A C 1
ATOM 1113 O O . VAL A 1 149 ? 11.845 -21.377 -34.901 1.00 70.50 149 VAL A O 1
ATOM 1116 N N . CYS A 1 150 ? 11.854 -22.443 -32.916 1.00 70.50 150 CYS A N 1
ATOM 1117 C CA . CYS A 1 150 ? 10.469 -22.909 -32.957 1.00 70.50 150 CYS A CA 1
ATOM 1118 C C . CYS A 1 150 ? 9.523 -21.864 -32.361 1.00 70.50 150 CYS A C 1
ATOM 1120 O O . CYS A 1 150 ? 9.725 -21.422 -31.232 1.00 70.50 150 CYS A O 1
ATOM 1122 N N . GLN A 1 151 ? 8.469 -21.507 -33.098 1.00 72.25 151 GLN A N 1
ATOM 1123 C CA . GLN A 1 151 ? 7.447 -20.557 -32.649 1.00 72.25 151 GLN A CA 1
ATOM 1124 C C . GLN A 1 151 ? 6.064 -21.215 -32.728 1.00 72.25 151 GLN A C 1
ATOM 1126 O O . GLN A 1 151 ? 5.725 -21.858 -33.726 1.00 72.25 151 GLN A O 1
ATOM 1131 N N . ASN A 1 152 ? 5.247 -21.050 -31.687 1.00 67.50 152 ASN A N 1
ATOM 1132 C CA . ASN A 1 152 ? 3.829 -21.405 -31.727 1.00 67.50 152 ASN A CA 1
ATOM 1133 C C . ASN A 1 152 ? 3.014 -20.304 -32.422 1.00 67.50 152 ASN A C 1
ATOM 1135 O O . ASN A 1 152 ? 3.345 -19.127 -32.312 1.00 67.50 152 ASN A O 1
ATOM 1139 N N . ASN A 1 153 ? 1.909 -20.678 -33.075 1.00 68.12 153 ASN A N 1
ATOM 1140 C CA . ASN A 1 153 ? 0.971 -19.730 -33.699 1.00 68.12 153 ASN A CA 1
ATOM 1141 C C . ASN A 1 153 ? 1.574 -18.928 -34.876 1.00 68.12 153 ASN A C 1
ATOM 1143 O O . ASN A 1 153 ? 1.302 -17.740 -35.048 1.00 68.12 153 ASN A O 1
ATOM 1147 N N . ALA A 1 154 ? 2.409 -19.586 -35.681 1.00 66.56 154 ALA A N 1
ATOM 1148 C CA . ALA A 1 154 ? 2.949 -19.050 -36.928 1.00 66.56 154 ALA A CA 1
ATOM 1149 C C . ALA A 1 154 ? 2.290 -19.725 -38.144 1.00 66.56 154 ALA A C 1
ATOM 1151 O O . ALA A 1 154 ? 1.925 -20.898 -38.089 1.00 66.56 154 ALA A O 1
ATOM 1152 N N . THR A 1 155 ? 2.149 -18.994 -39.253 1.00 67.44 155 THR A N 1
ATOM 1153 C CA . THR A 1 155 ? 1.601 -19.523 -40.515 1.00 67.44 155 THR A CA 1
ATOM 1154 C C . THR A 1 155 ? 2.739 -19.950 -41.438 1.00 67.44 155 THR A C 1
ATOM 1156 O O . THR A 1 155 ? 3.738 -19.238 -41.554 1.00 67.44 155 THR A O 1
ATOM 1159 N N . ALA A 1 156 ? 2.598 -21.084 -42.131 1.00 64.88 156 ALA A N 1
ATOM 1160 C CA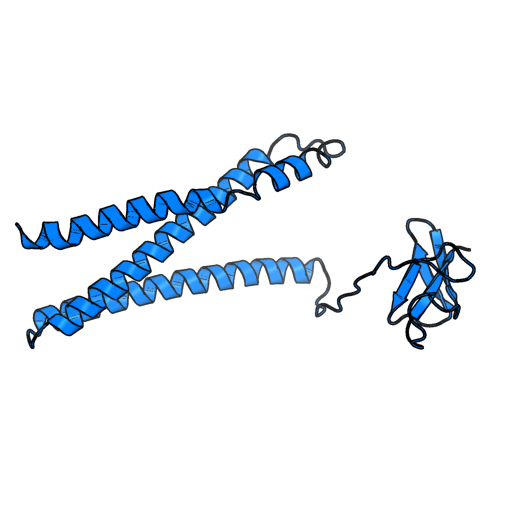 . ALA A 1 156 ? 3.591 -21.525 -43.112 1.00 64.88 156 ALA A CA 1
ATOM 1161 C C . ALA A 1 156 ? 3.792 -20.446 -44.188 1.00 64.88 156 ALA A C 1
ATOM 1163 O O . ALA A 1 156 ? 2.822 -19.960 -44.770 1.00 64.88 156 ALA A O 1
ATOM 1164 N N . GLY A 1 157 ? 5.044 -20.053 -44.429 1.00 67.00 157 GLY A N 1
ATOM 1165 C CA . GLY A 1 157 ? 5.401 -19.009 -45.394 1.00 67.00 157 GLY A CA 1
ATOM 1166 C C . GLY A 1 157 ? 5.379 -17.571 -44.860 1.00 67.00 157 GLY A C 1
ATOM 1167 O O . GLY A 1 157 ? 5.718 -16.657 -45.610 1.00 67.00 157 GLY A O 1
ATOM 1168 N N . GLN A 1 158 ? 5.037 -17.334 -43.586 1.00 77.94 158 GLN A N 1
ATOM 1169 C CA . GLN A 1 158 ? 5.233 -16.010 -42.983 1.00 77.94 158 GLN A CA 1
ATOM 1170 C C . GLN A 1 158 ? 6.732 -15.724 -42.809 1.00 77.94 158 GLN A C 1
ATOM 1172 O O . GLN A 1 158 ? 7.510 -16.623 -42.476 1.00 77.94 158 GLN A O 1
ATOM 1177 N N . ALA A 1 159 ? 7.130 -14.468 -43.014 1.00 71.31 159 ALA A N 1
ATOM 1178 C CA . ALA A 1 159 ? 8.488 -14.026 -42.724 1.00 71.31 159 ALA A CA 1
ATOM 1179 C C . ALA A 1 159 ? 8.746 -14.066 -41.213 1.00 71.31 159 ALA A C 1
ATOM 1181 O O . ALA A 1 159 ? 7.876 -13.722 -40.409 1.00 71.31 159 ALA A O 1
ATOM 1182 N N . CYS A 1 160 ? 9.949 -14.473 -40.838 1.00 71.19 160 CYS A N 1
ATOM 1183 C CA . CYS A 1 160 ? 10.390 -14.563 -39.456 1.00 71.19 160 CYS A CA 1
ATOM 1184 C C . CYS A 1 160 ? 11.803 -13.990 -39.328 1.00 71.19 160 CYS A C 1
ATOM 1186 O O . CYS A 1 160 ? 12.575 -14.000 -40.285 1.00 71.19 160 CYS A O 1
ATOM 1188 N N . THR A 1 161 ? 12.146 -13.454 -38.160 1.00 66.75 161 THR A N 1
ATOM 1189 C CA . THR A 1 161 ? 13.449 -12.820 -37.923 1.00 66.75 161 THR A CA 1
ATOM 1190 C C . THR A 1 161 ? 14.163 -13.501 -36.770 1.00 66.75 161 THR A C 1
ATOM 1192 O O . THR A 1 161 ? 13.637 -13.527 -35.657 1.00 66.75 161 THR A O 1
ATOM 1195 N N . ILE A 1 162 ? 15.366 -14.018 -37.025 1.00 65.69 162 ILE A N 1
ATOM 1196 C CA . ILE A 1 162 ? 16.258 -14.561 -35.992 1.00 65.69 162 ILE A CA 1
ATOM 1197 C C . ILE A 1 162 ? 17.447 -13.607 -35.882 1.00 65.69 162 ILE A C 1
ATOM 1199 O O . ILE A 1 162 ? 18.352 -13.614 -36.717 1.00 65.69 162 ILE A O 1
ATOM 1203 N N . GLY A 1 163 ? 17.424 -12.721 -34.885 1.00 67.56 163 GLY A N 1
ATOM 1204 C CA . GLY A 1 163 ? 18.397 -11.629 -34.799 1.00 67.56 163 GLY A CA 1
ATOM 1205 C C . GLY A 1 163 ? 18.302 -10.698 -36.016 1.00 67.56 163 GLY A C 1
ATOM 1206 O O . GLY A 1 163 ? 17.241 -10.143 -36.280 1.00 67.56 163 GLY A O 1
ATOM 1207 N N . ASN A 1 164 ? 19.398 -10.544 -36.768 1.00 59.91 164 ASN A N 1
ATOM 1208 C CA . ASN A 1 164 ? 19.457 -9.716 -37.986 1.00 59.91 164 ASN A CA 1
ATOM 1209 C C . ASN A 1 164 ? 19.173 -10.493 -39.288 1.00 59.91 164 ASN A C 1
ATOM 1211 O O . ASN A 1 164 ? 19.202 -9.903 -40.367 1.00 59.91 164 ASN A O 1
ATOM 1215 N N . ALA A 1 165 ? 18.930 -11.806 -39.215 1.00 59.28 165 ALA A N 1
ATOM 1216 C CA . ALA A 1 165 ? 18.660 -12.637 -40.385 1.00 59.28 165 ALA A CA 1
ATOM 1217 C C . ALA A 1 165 ? 17.149 -12.758 -40.634 1.00 59.28 165 ALA A C 1
ATOM 1219 O O . ALA A 1 165 ? 16.371 -13.020 -39.711 1.00 59.28 165 ALA A O 1
ATOM 1220 N N . GLN A 1 166 ? 16.743 -12.568 -41.890 1.00 72.31 166 GLN A N 1
ATOM 1221 C CA . GLN A 1 166 ? 15.375 -12.788 -42.361 1.00 72.31 166 GLN A CA 1
ATOM 1222 C C . GLN A 1 166 ? 15.231 -14.253 -42.792 1.00 72.31 166 GLN A C 1
ATOM 1224 O O . GLN A 1 166 ? 16.101 -14.807 -43.463 1.00 72.31 166 GLN A O 1
ATOM 1229 N N . GLY A 1 167 ? 14.124 -14.872 -42.418 1.00 72.19 167 GLY A N 1
ATOM 1230 C CA . GLY A 1 167 ? 13.796 -16.251 -42.736 1.00 72.19 167 GLY A CA 1
ATOM 1231 C C . GLY A 1 167 ? 12.313 -16.423 -43.015 1.00 72.19 167 GLY A C 1
ATOM 1232 O O . GLY A 1 167 ? 11.549 -15.454 -43.037 1.00 72.19 167 GLY A O 1
ATOM 1233 N N . THR A 1 168 ? 11.886 -17.666 -43.204 1.00 74.50 168 THR A N 1
ATOM 1234 C CA . THR A 1 168 ? 10.463 -18.008 -43.334 1.00 74.50 168 THR A CA 1
ATOM 1235 C C . THR A 1 168 ? 10.099 -19.179 -42.435 1.00 74.50 168 THR A C 1
ATOM 1237 O O . THR A 1 168 ? 10.932 -20.045 -42.159 1.00 74.50 168 THR A O 1
ATOM 1240 N N . TYR A 1 169 ? 8.852 -19.205 -41.960 1.00 72.75 169 TYR A N 1
ATOM 1241 C CA . TYR A 1 169 ? 8.327 -20.355 -41.231 1.00 72.75 169 TYR A CA 1
ATOM 1242 C C . TYR A 1 169 ? 8.072 -21.516 -42.198 1.00 72.75 169 TYR A C 1
ATOM 1244 O O . TYR A 1 169 ? 7.169 -21.457 -43.037 1.00 72.75 169 TYR A O 1
ATOM 1252 N N . GLN A 1 170 ? 8.872 -22.567 -42.071 1.00 69.94 170 GLN A N 1
ATOM 1253 C CA . GLN A 1 170 ? 8.721 -23.841 -42.764 1.00 69.94 170 GLN A CA 1
ATOM 1254 C C . GLN A 1 170 ? 7.882 -24.793 -41.896 1.00 69.94 170 GLN A C 1
ATOM 1256 O O . GLN A 1 170 ? 7.852 -24.683 -40.667 1.00 69.94 170 GLN A O 1
ATOM 1261 N N . THR A 1 171 ? 7.213 -25.759 -42.524 1.00 62.75 171 THR A N 1
ATOM 1262 C CA . THR A 1 171 ? 6.403 -26.784 -41.838 1.00 62.75 171 THR A CA 1
ATOM 1263 C C . THR A 1 171 ? 7.240 -27.899 -41.197 1.00 62.75 171 THR A C 1
ATOM 1265 O O . THR A 1 171 ? 6.696 -28.948 -40.860 1.00 62.75 171 THR A O 1
ATOM 1268 N N . ASP A 1 172 ? 8.556 -27.711 -41.061 1.00 60.25 172 ASP A N 1
ATOM 1269 C CA . ASP A 1 172 ? 9.431 -28.688 -40.417 1.00 60.25 172 ASP A CA 1
ATOM 1270 C C . ASP A 1 172 ? 9.077 -28.848 -38.932 1.00 60.25 172 ASP A C 1
ATOM 1272 O O . ASP A 1 172 ? 8.843 -27.877 -38.211 1.00 60.25 172 ASP A O 1
ATOM 1276 N N . LEU A 1 173 ? 9.034 -30.106 -38.486 1.00 60.62 173 LEU A N 1
ATOM 1277 C CA . LEU A 1 173 ? 8.626 -30.500 -37.139 1.00 60.62 173 LEU A CA 1
ATOM 1278 C C . LEU A 1 173 ? 9.708 -30.103 -36.119 1.00 60.62 173 LEU A C 1
ATOM 1280 O O . LEU A 1 173 ? 10.881 -30.450 -36.279 1.00 60.62 173 LEU A O 1
ATOM 1284 N N . CYS A 1 174 ? 9.305 -29.415 -35.050 1.00 64.69 174 CYS A N 1
ATOM 1285 C CA . CYS A 1 174 ? 10.120 -29.182 -33.855 1.00 64.69 174 CYS A CA 1
ATOM 1286 C C . CYS A 1 174 ? 10.335 -30.511 -33.108 1.00 64.69 174 CYS A C 1
ATOM 1288 O O . CYS A 1 174 ? 9.361 -31.220 -32.842 1.00 64.69 174 CYS A O 1
ATOM 1290 N N . LEU A 1 175 ? 11.587 -30.865 -32.766 1.00 58.66 175 LEU A N 1
ATOM 1291 C CA . LEU A 1 175 ? 11.945 -32.209 -32.263 1.00 58.66 175 LEU A CA 1
ATOM 1292 C C . LEU A 1 175 ? 11.199 -32.644 -30.989 1.00 58.66 175 LEU A C 1
ATOM 1294 O O . LEU A 1 175 ? 11.112 -33.841 -30.723 1.00 58.66 175 LEU A O 1
ATOM 1298 N N . SER A 1 176 ? 10.679 -31.709 -30.192 1.00 54.19 176 SER A N 1
ATOM 1299 C CA . SER A 1 176 ? 10.097 -31.992 -28.875 1.00 54.19 176 SER A CA 1
ATOM 1300 C C . SER A 1 176 ? 8.566 -31.939 -28.815 1.00 54.19 176 SER A C 1
ATOM 1302 O O . SER A 1 176 ? 8.004 -32.252 -27.764 1.00 54.19 176 SER A O 1
ATOM 1304 N N . ASN A 1 177 ? 7.855 -31.581 -29.898 1.00 53.38 177 ASN A N 1
ATOM 1305 C CA . ASN A 1 177 ? 6.391 -31.468 -29.840 1.00 53.38 177 ASN A CA 1
ATOM 1306 C C . ASN A 1 177 ? 5.697 -31.703 -31.203 1.00 53.38 177 ASN A C 1
ATOM 1308 O O . ASN A 1 177 ? 5.698 -30.806 -32.045 1.00 53.38 177 ASN A O 1
ATOM 1312 N N . PRO A 1 178 ? 5.034 -32.857 -31.429 1.00 51.44 178 PRO A N 1
ATOM 1313 C CA . PRO A 1 178 ? 4.325 -33.170 -32.675 1.00 51.44 178 PRO A CA 1
ATOM 1314 C C . PRO A 1 178 ? 2.935 -32.504 -32.751 1.00 51.44 178 PRO A C 1
ATOM 1316 O O . PRO A 1 178 ? 1.977 -33.093 -33.251 1.00 51.44 178 PRO A O 1
ATOM 1319 N N . SER A 1 179 ? 2.792 -31.290 -32.217 1.00 57.72 179 SER A N 1
ATOM 1320 C CA . SER A 1 179 ? 1.550 -30.518 -32.308 1.00 57.72 179 SER A CA 1
ATOM 1321 C C . SER A 1 179 ? 1.550 -29.690 -33.604 1.00 57.72 179 SER A C 1
ATOM 1323 O O . SER A 1 179 ? 2.549 -29.027 -33.881 1.00 57.72 179 SER A O 1
ATOM 1325 N N . PRO A 1 180 ? 0.446 -29.635 -34.378 1.00 57.53 180 PRO A N 1
ATOM 1326 C CA . PRO A 1 180 ? 0.394 -28.982 -35.698 1.00 57.53 180 PRO A CA 1
ATOM 1327 C C . PRO A 1 180 ? 0.532 -27.447 -35.665 1.00 57.53 180 PRO A C 1
ATOM 1329 O O . PRO A 1 180 ? 0.423 -26.789 -36.693 1.00 57.53 180 PRO A O 1
ATOM 1332 N N . THR A 1 181 ? 0.724 -26.859 -34.484 1.00 59.12 181 THR A N 1
ATOM 1333 C CA . THR A 1 181 ? 0.740 -25.411 -34.244 1.00 59.12 181 THR A CA 1
ATOM 1334 C C . THR A 1 181 ? 2.142 -24.817 -34.121 1.00 59.12 181 THR A C 1
ATOM 1336 O O . THR A 1 181 ? 2.262 -23.607 -33.917 1.00 59.12 181 THR A O 1
ATOM 1339 N N . TYR A 1 182 ? 3.183 -25.648 -34.178 1.00 65.25 182 TYR A N 1
ATOM 1340 C CA . TYR A 1 182 ? 4.576 -25.218 -34.085 1.00 65.25 182 TYR A CA 1
ATOM 1341 C C . TYR A 1 182 ? 5.221 -25.268 -35.464 1.00 65.25 182 TYR A C 1
ATOM 1343 O O . TYR A 1 182 ? 5.212 -26.316 -36.108 1.00 65.25 182 TYR A O 1
ATOM 1351 N N . LEU A 1 183 ? 5.765 -24.135 -35.907 1.00 70.44 183 LEU A N 1
ATOM 1352 C CA . LEU A 1 183 ? 6.514 -24.036 -37.157 1.00 70.44 183 LEU A CA 1
ATOM 1353 C C . LEU A 1 183 ? 7.940 -23.553 -36.893 1.00 70.44 183 LEU A C 1
ATOM 1355 O O . LEU A 1 183 ? 8.207 -22.801 -35.949 1.00 70.44 183 LEU A O 1
ATOM 1359 N N . CYS A 1 184 ? 8.842 -23.973 -37.774 1.00 74.44 184 CYS A N 1
ATOM 1360 C CA . CYS A 1 184 ? 10.267 -23.701 -37.690 1.00 74.44 184 CYS A CA 1
ATOM 1361 C C . CYS A 1 184 ? 10.650 -22.483 -38.526 1.00 74.44 184 CYS A C 1
ATOM 1363 O O . CYS A 1 184 ? 10.430 -22.465 -39.734 1.00 74.44 184 CYS A O 1
ATOM 1365 N N . CYS A 1 185 ? 11.243 -21.466 -37.898 1.00 75.31 185 CYS A N 1
ATOM 1366 C CA . CYS A 1 185 ? 11.801 -20.327 -38.620 1.00 75.31 185 CYS A CA 1
ATOM 1367 C C . CYS A 1 185 ? 13.180 -20.691 -39.181 1.00 75.31 185 CYS A C 1
ATOM 1369 O O . CYS A 1 185 ? 14.115 -20.904 -38.408 1.00 75.31 185 CYS A O 1
ATOM 1371 N N . VAL A 1 186 ? 13.317 -20.751 -40.506 1.00 72.06 186 VAL A N 1
ATOM 1372 C CA . VAL A 1 186 ? 14.593 -21.044 -41.177 1.00 72.06 186 VAL A CA 1
ATOM 1373 C C . VAL A 1 186 ? 15.100 -19.772 -41.863 1.00 72.06 186 VAL A C 1
ATOM 1375 O O . VAL A 1 186 ? 14.353 -19.199 -42.664 1.00 72.06 186 VAL A O 1
ATOM 1378 N N . PRO A 1 187 ? 16.317 -19.287 -41.543 1.00 70.19 187 PRO A N 1
ATOM 1379 C CA . PRO A 1 187 ? 16.922 -18.161 -42.252 1.00 70.19 187 PRO A CA 1
ATOM 1380 C C . PRO A 1 187 ? 17.236 -18.553 -43.703 1.00 70.19 187 PRO A C 1
ATOM 1382 O O . PRO A 1 187 ? 17.596 -19.701 -43.958 1.00 70.19 187 PRO A O 1
ATOM 1385 N N . ASN A 1 188 ? 17.079 -17.609 -44.635 1.00 66.31 188 ASN A N 1
ATOM 1386 C CA . ASN A 1 188 ? 17.509 -17.772 -46.032 1.00 66.31 188 ASN A CA 1
ATOM 1387 C C . ASN A 1 188 ? 19.036 -17.660 -46.146 1.00 66.31 188 ASN A C 1
ATOM 1389 O O . ASN A 1 188 ? 19.591 -16.754 -45.479 1.00 66.31 188 ASN A O 1
#

Radius of gyration: 28.36 Å; chains: 1; bounding box: 51×42×81 Å